Protein AF-A0A970XAP6-F1 (afdb_monomer_lite)

Secondary structure (DSSP, 8-state):
------EE-HHHHHHHTT--HHHHHHHHHTT-STTPEE-SS-EEEETTPPPPPTT-----PPEESSEEEHHHHHHHH---HHHHHHHHHTTS-TT-EEETTEEEEETTPPPPP-TTEETTEE--TT--TTSS-HHHHHHHHHTTEEEHHHHHHHTT--HHHHHHHHHTT--TT-EEETTEEEEETT----HHHHHHHHHHHHHHHHHHTS---------------

Radius of gyration: 28.84 Å; chains: 1; bounding box: 48×70×78 Å

Structure (mmCIF, N/CA/C/O backbone):
data_AF-A0A970XAP6-F1
#
_entry.id   AF-A0A970XAP6-F1
#
loop_
_atom_site.group_PDB
_atom_site.id
_atom_site.type_symbol
_atom_site.label_atom_id
_atom_site.label_alt_id
_atom_site.label_comp_id
_atom_site.label_asym_id
_atom_site.label_entity_id
_atom_site.label_seq_id
_atom_site.pdbx_PDB_ins_code
_atom_site.Cartn_x
_atom_site.Cartn_y
_atom_site.Cartn_z
_atom_site.occupancy
_atom_site.B_iso_or_equiv
_atom_site.auth_seq_id
_atom_site.auth_comp_id
_atom_site.auth_asym_id
_atom_site.auth_atom_id
_atom_site.pdbx_PDB_model_num
ATOM 1 N N . MET A 1 1 ? -8.260 -18.345 -13.895 1.00 40.97 1 MET A N 1
ATOM 2 C CA . MET A 1 1 ? -7.770 -17.222 -13.066 1.00 40.97 1 MET A CA 1
ATOM 3 C C . MET A 1 1 ? -6.890 -16.356 -13.954 1.00 40.97 1 MET A C 1
ATOM 5 O O . MET A 1 1 ? -5.970 -16.894 -14.555 1.00 40.97 1 MET A O 1
ATOM 9 N N . LYS A 1 2 ? -7.216 -15.073 -14.158 1.00 40.16 2 LYS A N 1
ATOM 10 C CA . LYS A 1 2 ? -6.347 -14.179 -14.941 1.00 40.16 2 LYS A CA 1
ATOM 11 C C . LYS A 1 2 ? -5.101 -13.920 -14.096 1.00 40.16 2 LYS A C 1
ATOM 13 O O . LYS A 1 2 ? -5.239 -13.426 -12.985 1.00 40.16 2 LYS A O 1
ATOM 18 N N . SER A 1 3 ? -3.921 -14.291 -14.590 1.00 50.81 3 SER A N 1
ATOM 19 C CA . SER A 1 3 ? -2.658 -13.922 -13.947 1.00 50.81 3 SER A CA 1
ATOM 20 C C . SER A 1 3 ? -2.617 -12.397 -13.863 1.00 50.81 3 SER A C 1
ATOM 22 O O . SER A 1 3 ? -2.556 -11.737 -14.903 1.00 50.81 3 SER A O 1
ATOM 24 N N . GLN A 1 4 ? -2.729 -11.829 -12.659 1.00 63.41 4 GLN A N 1
ATOM 25 C CA . GLN A 1 4 ? -2.495 -10.401 -12.460 1.00 63.41 4 GLN A CA 1
ATOM 26 C C . GLN A 1 4 ? -1.098 -10.099 -13.003 1.00 63.41 4 GLN A C 1
ATOM 28 O O . GLN A 1 4 ? -0.128 -10.780 -12.661 1.00 63.41 4 GLN A O 1
ATOM 33 N N . LYS A 1 5 ? -1.002 -9.133 -13.921 1.00 73.44 5 LYS A N 1
ATOM 34 C CA . LYS A 1 5 ? 0.294 -8.697 -14.437 1.00 73.44 5 LYS A CA 1
ATOM 35 C C . LYS A 1 5 ? 1.060 -8.086 -13.273 1.00 73.44 5 LYS A C 1
ATOM 37 O O . LYS A 1 5 ? 0.657 -7.056 -12.740 1.00 73.44 5 LYS A O 1
ATOM 42 N N . LYS A 1 6 ? 2.135 -8.751 -12.866 1.00 90.00 6 LYS A N 1
ATOM 43 C CA . LYS A 1 6 ? 3.011 -8.272 -11.808 1.00 90.00 6 LYS A CA 1
ATOM 44 C C . LYS A 1 6 ? 3.952 -7.227 -12.397 1.00 90.00 6 LYS A C 1
ATOM 46 O O . LYS A 1 6 ? 4.523 -7.419 -13.471 1.00 90.00 6 LYS A O 1
ATOM 51 N N . PHE A 1 7 ? 4.072 -6.101 -11.709 1.00 95.06 7 PHE A N 1
ATOM 52 C CA . PHE A 1 7 ? 4.988 -5.029 -12.073 1.00 95.06 7 PHE A CA 1
ATOM 53 C C . PHE A 1 7 ? 6.081 -4.934 -11.019 1.00 95.06 7 PHE A C 1
ATOM 55 O O . PHE A 1 7 ? 5.844 -5.178 -9.839 1.00 95.06 7 PHE A O 1
ATOM 62 N N . LEU A 1 8 ? 7.277 -4.571 -11.458 1.00 95.88 8 LEU A N 1
ATOM 63 C CA . LEU A 1 8 ? 8.440 -4.349 -10.621 1.00 95.88 8 LEU A CA 1
ATOM 64 C C . LEU A 1 8 ? 8.842 -2.879 -10.682 1.00 95.88 8 LEU A C 1
ATOM 66 O O . LEU A 1 8 ? 8.704 -2.200 -11.704 1.00 95.88 8 LEU A O 1
ATOM 70 N N . SER A 1 9 ? 9.380 -2.391 -9.573 1.00 95.56 9 SER A N 1
ATOM 71 C CA . SER A 1 9 ? 10.118 -1.137 -9.544 1.00 95.56 9 SER A CA 1
ATOM 72 C C . SER A 1 9 ? 11.462 -1.286 -10.252 1.00 95.56 9 SER A C 1
ATOM 74 O O . SER A 1 9 ? 11.967 -2.386 -10.475 1.00 95.56 9 SER A O 1
ATOM 76 N N . THR A 1 10 ? 12.104 -0.157 -10.550 1.00 94.94 10 THR A N 1
ATOM 77 C CA . THR A 1 10 ? 13.461 -0.144 -11.112 1.00 94.94 10 THR A CA 1
ATOM 78 C C . THR A 1 10 ? 14.461 -0.923 -10.250 1.00 94.94 10 THR A C 1
ATOM 80 O O . THR A 1 10 ? 15.331 -1.591 -10.795 1.00 94.94 10 THR A O 1
ATOM 83 N N . GLY A 1 11 ? 14.353 -0.857 -8.919 1.00 94.62 11 GLY A N 1
ATOM 84 C CA . GLY A 1 11 ? 15.244 -1.597 -8.019 1.00 94.62 11 GLY A CA 1
ATOM 85 C C . GLY A 1 11 ? 15.029 -3.107 -8.114 1.00 94.62 11 GLY A C 1
ATOM 86 O O . GLY A 1 11 ? 15.970 -3.842 -8.394 1.00 94.62 11 GLY A O 1
ATOM 87 N N . GLU A 1 12 ? 13.777 -3.543 -7.974 1.00 96.19 12 GLU A N 1
ATOM 88 C CA . GLU A 1 12 ? 13.400 -4.963 -8.027 1.00 96.19 12 GLU A CA 1
ATOM 89 C C . GLU A 1 12 ? 13.722 -5.591 -9.394 1.00 96.19 12 GLU A C 1
ATOM 91 O O . GLU A 1 12 ? 14.210 -6.716 -9.467 1.00 96.19 12 GLU A O 1
ATOM 96 N N . PHE A 1 13 ? 13.505 -4.858 -10.491 1.00 97.00 13 PHE A N 1
ATOM 97 C CA . PHE A 1 13 ? 13.843 -5.335 -11.833 1.00 97.00 13 PHE A CA 1
ATOM 98 C C . PHE A 1 13 ? 15.362 -5.451 -12.038 1.00 97.00 13 PHE A C 1
ATOM 100 O O . PHE A 1 13 ? 15.836 -6.421 -12.629 1.00 97.00 13 PHE A O 1
ATOM 107 N N . ALA A 1 14 ? 16.143 -4.487 -11.532 1.00 96.38 14 ALA A N 1
ATOM 108 C CA . ALA A 1 14 ? 17.603 -4.542 -11.605 1.00 96.38 14 ALA A CA 1
ATOM 109 C C . ALA A 1 14 ? 18.161 -5.766 -10.868 1.00 96.38 14 ALA A C 1
ATOM 111 O O . ALA A 1 14 ? 19.018 -6.470 -11.399 1.00 96.38 14 ALA A O 1
ATOM 112 N N . GLU A 1 15 ? 17.636 -6.026 -9.672 1.00 96.12 15 GLU A N 1
ATOM 113 C CA . GLU A 1 15 ? 18.002 -7.171 -8.844 1.00 96.12 15 GLU A CA 1
ATOM 114 C C . GLU A 1 15 ? 17.639 -8.497 -9.522 1.00 96.12 15 GLU A C 1
ATOM 116 O O . GLU A 1 15 ? 18.507 -9.354 -9.692 1.00 96.12 15 GLU A O 1
ATOM 121 N N . LYS A 1 16 ? 16.397 -8.631 -10.014 1.00 95.62 16 LYS A N 1
ATOM 122 C CA . LYS A 1 16 ? 15.918 -9.835 -10.713 1.00 95.62 16 LYS A CA 1
ATOM 123 C C . LYS A 1 16 ? 16.809 -10.221 -11.895 1.00 95.62 16 LYS A C 1
ATOM 125 O O . LYS A 1 16 ? 17.078 -11.401 -12.107 1.00 95.62 16 LYS A O 1
ATOM 130 N N . HIS A 1 17 ? 17.261 -9.235 -12.666 1.00 95.12 17 HIS A N 1
ATOM 131 C CA . HIS A 1 17 ? 18.083 -9.462 -13.853 1.00 95.12 17 HIS A CA 1
ATOM 132 C C . HIS A 1 17 ? 19.594 -9.344 -13.601 1.00 95.12 17 HIS A C 1
ATOM 134 O O . HIS A 1 17 ? 20.366 -9.407 -14.555 1.00 95.12 17 HIS A O 1
ATOM 140 N N . GLN A 1 18 ? 20.023 -9.176 -12.344 1.00 95.94 18 GLN A N 1
ATOM 141 C CA . GLN A 1 18 ? 21.431 -9.034 -11.948 1.00 95.94 18 GLN A CA 1
ATOM 142 C C . GLN A 1 18 ? 22.178 -7.933 -12.723 1.00 95.94 18 GLN A C 1
ATOM 144 O O . GLN A 1 18 ? 23.357 -8.054 -13.054 1.00 95.94 18 GLN A O 1
ATOM 149 N N . ILE A 1 19 ? 21.488 -6.829 -13.018 1.00 95.94 19 ILE A N 1
ATOM 150 C CA . ILE A 1 19 ? 22.063 -5.672 -13.707 1.00 95.94 19 ILE A CA 1
ATOM 151 C C . ILE A 1 19 ? 22.275 -4.521 -12.733 1.00 95.94 19 ILE A C 1
ATOM 153 O O . ILE A 1 19 ? 21.464 -4.254 -11.850 1.00 95.94 19 ILE A O 1
ATOM 157 N N . HIS A 1 20 ? 23.358 -3.770 -12.924 1.00 96.56 20 HIS A N 1
ATOM 158 C CA . HIS A 1 20 ? 23.617 -2.607 -12.085 1.00 96.56 20 HIS A CA 1
ATOM 159 C C . HIS A 1 20 ? 22.504 -1.544 -12.261 1.00 96.56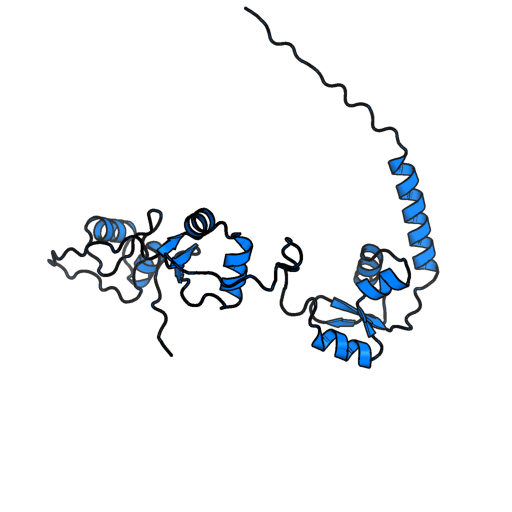 20 HIS A C 1
ATOM 161 O O . HIS A 1 20 ? 22.195 -1.183 -13.406 1.00 96.56 20 HIS A O 1
ATOM 167 N N . PRO A 1 21 ? 21.949 -0.949 -11.183 1.00 95.00 21 PRO A N 1
ATOM 168 C CA . PRO A 1 21 ? 20.834 0.005 -11.277 1.00 95.00 21 PRO A CA 1
ATOM 169 C C . PRO A 1 21 ? 21.104 1.230 -12.161 1.00 95.00 21 PRO A C 1
ATOM 171 O O . PRO A 1 21 ? 20.181 1.834 -12.706 1.00 95.00 21 PRO A O 1
ATOM 174 N N . ALA A 1 22 ? 22.368 1.637 -12.306 1.00 95.56 22 ALA A N 1
ATOM 175 C CA . ALA A 1 22 ? 22.748 2.720 -13.219 1.00 95.56 22 ALA A CA 1
ATOM 176 C C . ALA A 1 22 ? 22.583 2.328 -14.699 1.00 95.56 22 ALA A C 1
ATOM 178 O O . ALA A 1 22 ? 22.145 3.149 -15.500 1.00 95.56 22 ALA A O 1
ATOM 179 N N . ASN A 1 23 ? 22.884 1.075 -15.056 1.00 95.62 23 ASN A N 1
ATOM 180 C CA . ASN A 1 23 ? 22.731 0.579 -16.423 1.00 95.62 23 ASN A CA 1
ATOM 181 C C . ASN A 1 23 ? 21.253 0.417 -16.770 1.00 95.62 23 ASN A C 1
ATOM 183 O O . ASN A 1 23 ? 20.833 0.862 -17.833 1.00 95.62 23 ASN A O 1
ATOM 187 N N . LEU A 1 24 ? 20.447 -0.112 -15.844 1.00 96.44 24 LEU A N 1
ATOM 188 C CA . LEU A 1 24 ? 18.997 -0.164 -16.027 1.00 96.44 24 LEU A CA 1
ATOM 189 C C . LEU A 1 24 ? 18.402 1.234 -16.235 1.00 96.44 24 LEU A C 1
ATOM 191 O O . LEU A 1 24 ? 17.592 1.430 -17.133 1.00 96.44 24 LEU A O 1
ATOM 195 N N . ARG A 1 25 ? 18.831 2.229 -15.447 1.00 95.50 25 ARG A N 1
ATOM 196 C CA . ARG A 1 25 ? 18.386 3.618 -15.631 1.00 95.50 25 ARG A CA 1
ATOM 197 C C . ARG A 1 25 ? 18.705 4.154 -17.026 1.00 95.50 25 ARG A C 1
ATOM 199 O O . ARG A 1 25 ? 17.839 4.797 -17.605 1.00 95.50 25 ARG A O 1
ATOM 206 N N . LYS A 1 26 ? 19.886 3.855 -17.580 1.00 95.62 26 LYS A N 1
ATOM 207 C CA . LYS A 1 26 ? 20.217 4.201 -18.975 1.00 95.62 26 LYS A CA 1
ATOM 208 C C . LYS A 1 26 ? 19.258 3.527 -19.957 1.00 95.62 26 LYS A C 1
ATOM 210 O O . LYS A 1 26 ? 18.653 4.216 -20.761 1.00 95.62 26 LYS A O 1
ATOM 215 N N . LEU A 1 27 ? 19.031 2.217 -19.816 1.00 95.69 27 LEU A N 1
ATOM 216 C CA . LEU A 1 27 ? 18.096 1.474 -20.674 1.00 95.69 27 LEU A CA 1
ATOM 217 C C . LEU A 1 27 ? 16.669 2.033 -20.627 1.00 95.69 27 LEU A C 1
ATOM 219 O O . LEU A 1 27 ? 15.989 2.070 -21.648 1.00 95.69 27 LEU A O 1
ATOM 223 N N . LEU A 1 28 ? 16.216 2.468 -19.452 1.00 95.94 28 LEU A N 1
ATOM 224 C CA . LEU A 1 28 ? 14.917 3.109 -19.274 1.00 95.94 28 LEU A CA 1
ATOM 225 C C . LEU A 1 28 ? 14.891 4.492 -19.945 1.00 95.94 28 LEU A C 1
ATOM 227 O O . LEU A 1 28 ? 13.996 4.768 -20.735 1.00 95.94 28 LEU A O 1
ATOM 231 N N . VAL A 1 29 ? 15.886 5.351 -19.714 1.00 95.38 29 VAL A N 1
ATOM 232 C CA . VAL A 1 29 ? 15.976 6.659 -20.397 1.00 95.38 29 VAL A CA 1
ATOM 233 C C . VAL A 1 29 ? 15.972 6.495 -21.921 1.00 95.38 29 VAL A C 1
ATOM 235 O O . VAL A 1 29 ? 15.234 7.194 -22.611 1.00 95.38 29 VAL A O 1
ATOM 238 N N . ASP A 1 30 ? 16.703 5.500 -22.421 1.00 95.44 30 ASP A N 1
ATOM 239 C CA . ASP A 1 30 ? 16.780 5.146 -23.840 1.00 95.44 30 ASP A CA 1
ATOM 240 C C . ASP A 1 30 ? 15.534 4.388 -24.344 1.00 95.44 30 ASP A C 1
ATOM 242 O O . ASP A 1 3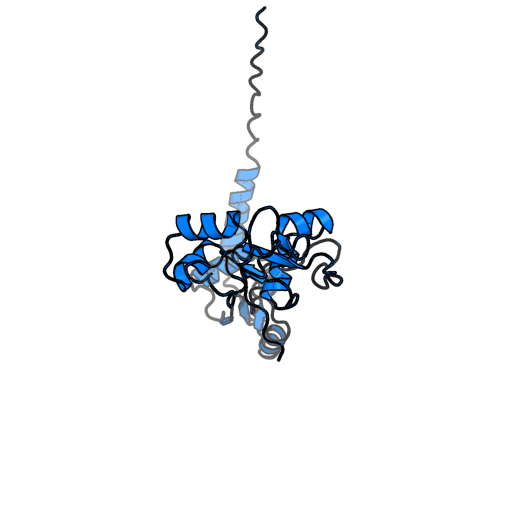0 ? 15.477 3.983 -25.507 1.00 95.44 30 ASP A O 1
ATOM 246 N N . LYS A 1 31 ? 14.528 4.175 -23.483 1.00 96.31 31 LYS A N 1
ATOM 247 C CA . LYS A 1 31 ? 13.255 3.509 -23.795 1.00 96.31 31 LYS A CA 1
ATOM 248 C C . LYS A 1 31 ? 13.437 2.110 -24.394 1.00 96.31 31 LYS A C 1
ATOM 250 O O . LYS A 1 31 ? 12.740 1.712 -25.318 1.00 96.31 31 LYS A O 1
ATOM 255 N N . ARG A 1 32 ? 14.396 1.340 -23.884 1.00 95.44 32 ARG A N 1
ATOM 256 C CA . ARG A 1 32 ? 14.808 0.037 -24.442 1.00 95.44 32 ARG A CA 1
ATOM 257 C C . ARG A 1 32 ? 14.084 -1.165 -23.847 1.00 95.44 32 ARG A C 1
ATOM 259 O O . ARG A 1 32 ? 14.336 -2.287 -24.274 1.00 95.44 32 ARG A O 1
ATOM 266 N N . ILE A 1 33 ? 13.213 -0.941 -22.866 1.00 96.06 33 ILE A N 1
ATOM 267 C CA . ILE A 1 33 ? 12.450 -1.989 -22.184 1.00 96.06 33 ILE A CA 1
ATOM 268 C C . ILE A 1 33 ? 10.976 -1.845 -22.583 1.00 96.06 33 ILE A C 1
ATOM 270 O O . ILE A 1 33 ? 10.414 -0.760 -22.409 1.00 96.06 33 ILE A O 1
ATOM 274 N N . PRO A 1 34 ? 10.346 -2.894 -23.137 1.00 95.56 34 PRO A N 1
ATOM 275 C CA . PRO A 1 34 ? 8.969 -2.819 -23.603 1.00 95.56 34 PRO A CA 1
ATOM 276 C C . PRO A 1 34 ? 7.965 -2.808 -22.446 1.00 95.56 34 PRO A C 1
ATOM 278 O O . PRO A 1 34 ? 8.212 -3.350 -21.371 1.00 95.56 34 PRO A O 1
ATOM 281 N N . GLY A 1 35 ? 6.797 -2.210 -22.694 1.00 94.06 35 GLY A N 1
ATOM 282 C CA . GLY A 1 35 ? 5.650 -2.265 -21.781 1.00 94.06 35 GLY A CA 1
ATOM 283 C C . GLY A 1 35 ? 5.804 -1.471 -20.482 1.00 94.06 35 GLY A C 1
ATOM 284 O O . GLY A 1 35 ? 4.973 -1.616 -19.588 1.00 94.06 35 GLY A O 1
ATOM 285 N N . VAL A 1 36 ? 6.841 -0.638 -20.363 1.00 96.19 36 VAL A N 1
ATOM 286 C CA . VAL A 1 36 ? 7.049 0.220 -19.192 1.00 96.19 36 VAL A CA 1
ATOM 287 C C . VAL A 1 36 ? 5.938 1.262 -19.107 1.00 96.19 36 VAL A C 1
ATOM 289 O O . VAL A 1 36 ? 5.655 1.972 -20.076 1.00 96.19 36 VAL A O 1
ATOM 292 N N . ILE A 1 37 ? 5.337 1.372 -17.924 1.00 95.56 37 ILE A N 1
ATOM 293 C CA . ILE A 1 37 ? 4.304 2.362 -17.627 1.00 95.56 37 ILE A CA 1
ATOM 294 C C . ILE A 1 37 ? 4.928 3.495 -16.814 1.00 95.56 37 ILE A C 1
ATOM 296 O O . ILE A 1 37 ? 5.534 3.259 -15.766 1.00 95.56 37 ILE A O 1
ATOM 300 N N . SER A 1 38 ? 4.763 4.730 -17.280 1.00 94.00 38 SER A N 1
ATOM 301 C CA . SER A 1 38 ? 5.178 5.927 -16.555 1.00 94.00 38 SER A CA 1
ATOM 302 C C . SER A 1 38 ? 4.022 6.464 -15.724 1.00 94.00 38 SER A C 1
ATOM 304 O O . SER A 1 38 ? 2.971 6.811 -16.254 1.00 94.00 38 SER A O 1
ATOM 306 N N . THR A 1 39 ? 4.226 6.575 -14.412 1.00 89.06 39 THR A N 1
ATOM 307 C CA . THR A 1 39 ? 3.245 7.164 -13.485 1.00 89.06 39 THR A CA 1
ATOM 308 C C . THR A 1 39 ? 3.680 8.564 -13.023 1.00 89.06 39 THR A C 1
ATOM 310 O O . THR A 1 39 ? 3.333 9.000 -11.919 1.00 89.06 39 THR A O 1
ATOM 313 N N . GLY A 1 40 ? 4.567 9.220 -13.783 1.00 83.19 40 GLY A N 1
ATOM 314 C CA . GLY A 1 40 ? 5.196 10.516 -13.485 1.00 83.19 40 GLY A CA 1
ATOM 315 C C . GLY A 1 40 ? 6.258 10.485 -12.375 1.00 83.19 40 GLY A C 1
ATOM 316 O O . GLY A 1 40 ? 7.334 11.053 -12.520 1.00 83.19 40 GLY A O 1
ATOM 317 N N . ARG A 1 41 ? 5.983 9.800 -11.257 1.00 83.44 41 ARG A N 1
ATOM 318 C CA . ARG A 1 41 ? 6.904 9.661 -10.105 1.00 83.44 41 ARG A CA 1
ATOM 319 C C . ARG A 1 41 ? 7.687 8.351 -10.073 1.00 83.44 41 ARG A C 1
ATOM 321 O O . ARG A 1 41 ? 8.633 8.229 -9.297 1.00 83.44 41 ARG A O 1
ATOM 328 N N . ALA A 1 42 ? 7.244 7.357 -10.831 1.00 90.38 42 ALA A N 1
ATOM 329 C CA . ALA A 1 42 ? 7.832 6.030 -10.872 1.00 90.38 42 ALA A CA 1
ATOM 330 C C . ALA A 1 42 ? 7.610 5.406 -12.252 1.00 90.38 42 ALA A C 1
ATOM 332 O O . ALA A 1 42 ? 6.750 5.848 -13.017 1.00 90.38 42 ALA A O 1
ATOM 333 N N . LEU A 1 43 ? 8.405 4.379 -12.539 1.00 94.62 43 LEU A N 1
ATOM 334 C CA . LEU A 1 43 ? 8.255 3.521 -13.703 1.00 94.62 43 LEU A CA 1
ATOM 335 C C . LEU A 1 43 ? 7.839 2.138 -13.207 1.00 94.62 43 LEU A C 1
ATOM 337 O O . LEU A 1 43 ? 8.504 1.578 -12.333 1.00 94.62 43 LEU A O 1
ATOM 341 N N . LEU A 1 44 ? 6.745 1.618 -13.753 1.00 95.75 44 LEU A N 1
ATOM 342 C CA . LEU A 1 44 ? 6.291 0.253 -13.524 1.00 95.75 44 LEU A CA 1
ATOM 343 C C . LEU A 1 44 ? 6.783 -0.599 -14.685 1.00 95.75 44 LEU A C 1
ATOM 345 O O . LEU A 1 44 ? 6.404 -0.369 -15.835 1.00 95.75 44 LEU A O 1
ATOM 349 N N . ILE A 1 45 ? 7.654 -1.554 -14.385 1.00 96.56 45 ILE A N 1
ATOM 350 C CA . ILE A 1 45 ? 8.270 -2.424 -15.383 1.00 96.56 45 ILE A CA 1
ATOM 351 C C . ILE A 1 45 ? 7.566 -3.782 -15.304 1.00 96.56 45 ILE A C 1
ATOM 353 O O . ILE A 1 45 ? 7.531 -4.354 -14.214 1.00 96.56 45 ILE A O 1
ATOM 357 N N . PRO A 1 46 ? 6.981 -4.306 -16.395 1.00 95.69 46 PRO A N 1
ATOM 358 C CA . PRO A 1 46 ? 6.404 -5.647 -16.384 1.00 95.69 46 PRO A CA 1
ATOM 359 C C . PRO A 1 46 ? 7.441 -6.682 -15.940 1.00 95.69 46 PRO A C 1
ATOM 361 O O . PRO A 1 46 ? 8.598 -6.627 -16.355 1.00 95.69 46 PRO A O 1
ATOM 364 N N . GLU A 1 47 ? 7.043 -7.621 -15.084 1.00 95.31 47 GLU A N 1
ATOM 365 C CA . GLU A 1 47 ? 7.962 -8.618 -14.522 1.00 95.31 47 GLU A CA 1
ATOM 366 C C . GLU A 1 47 ? 8.618 -9.516 -15.585 1.00 95.31 47 GLU A C 1
ATOM 368 O O . GLU A 1 47 ? 9.694 -10.075 -15.364 1.00 95.31 47 GLU A O 1
ATOM 373 N N . ASP A 1 48 ? 7.934 -9.680 -16.712 1.00 94.25 48 ASP A N 1
ATOM 374 C CA . ASP A 1 48 ? 8.281 -10.489 -17.874 1.00 94.25 48 ASP A CA 1
ATOM 375 C C . ASP A 1 48 ? 8.932 -9.674 -19.004 1.00 94.25 48 ASP A C 1
ATOM 377 O O . ASP A 1 48 ? 9.213 -10.220 -20.073 1.00 94.25 48 ASP A O 1
ATOM 381 N N . ALA A 1 49 ? 9.198 -8.380 -18.790 1.00 94.81 49 ALA A N 1
ATOM 382 C CA . ALA A 1 49 ? 9.806 -7.536 -19.809 1.00 94.81 49 ALA A CA 1
ATOM 383 C C . ALA A 1 49 ? 11.222 -8.039 -20.169 1.00 94.81 49 ALA A C 1
ATOM 385 O O . ALA A 1 49 ? 12.083 -8.148 -19.290 1.00 94.81 49 ALA A O 1
ATOM 386 N N . PRO A 1 50 ? 11.509 -8.333 -21.451 1.00 94.00 50 PRO A N 1
ATOM 387 C CA . PRO A 1 50 ? 12.832 -8.776 -21.862 1.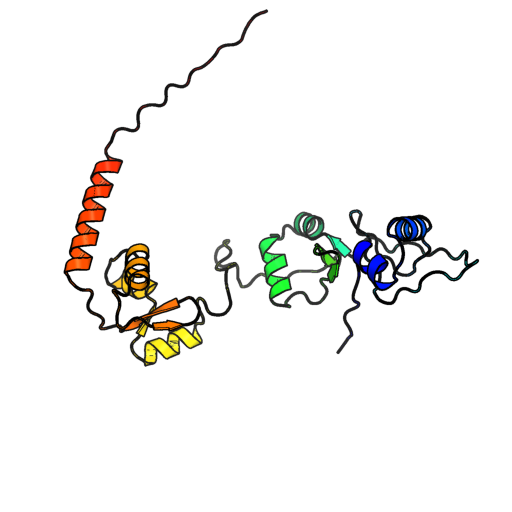00 94.00 50 PRO A CA 1
ATOM 388 C C . PRO A 1 50 ? 13.854 -7.639 -21.777 1.00 94.00 50 PRO A C 1
ATOM 390 O O . PRO A 1 50 ? 13.562 -6.482 -22.088 1.00 94.00 50 PRO A O 1
ATOM 393 N N . LEU A 1 51 ? 15.093 -7.993 -21.429 1.00 94.19 51 LEU A N 1
ATOM 394 C CA . LEU A 1 51 ? 16.231 -7.099 -21.612 1.00 94.19 51 LEU A CA 1
ATOM 395 C C . LEU A 1 51 ? 16.632 -7.023 -23.095 1.00 94.19 51 LEU A C 1
ATOM 397 O O . LEU A 1 51 ? 16.560 -8.032 -23.805 1.00 94.19 51 LEU A O 1
ATOM 401 N N . PRO A 1 52 ? 17.097 -5.854 -23.570 1.00 93.75 52 PRO A N 1
ATOM 402 C CA . PRO A 1 52 ? 17.567 -5.706 -24.940 1.00 93.75 52 PRO A CA 1
ATOM 403 C C . PRO A 1 52 ? 18.804 -6.576 -25.187 1.00 93.75 52 PRO A C 1
ATOM 405 O O . PRO A 1 52 ? 19.719 -6.640 -24.362 1.00 93.75 52 PRO A O 1
ATOM 408 N N . LYS A 1 53 ? 18.849 -7.229 -26.352 1.00 92.00 53 LYS A N 1
ATOM 409 C CA . LYS A 1 53 ? 20.025 -7.999 -26.784 1.00 92.00 53 LYS A CA 1
ATOM 410 C C . LYS A 1 53 ? 21.171 -7.058 -27.169 1.00 92.00 53 LYS A C 1
ATOM 412 O O . LYS A 1 53 ? 20.954 -5.896 -27.514 1.00 92.00 53 LYS A O 1
ATOM 417 N N . HIS A 1 54 ? 22.404 -7.562 -27.138 1.00 88.00 54 HIS A N 1
ATOM 418 C CA . HIS A 1 54 ? 23.561 -6.793 -27.594 1.00 88.00 54 HIS A CA 1
ATOM 419 C C . HIS A 1 54 ? 23.365 -6.338 -29.053 1.00 88.00 54 HIS A C 1
ATOM 421 O O . HIS A 1 54 ? 22.960 -7.135 -29.895 1.00 88.00 54 HIS A O 1
ATOM 427 N N . GLY A 1 55 ? 23.605 -5.057 -29.341 1.00 89.12 55 GLY A N 1
ATOM 428 C CA . GLY A 1 55 ? 23.377 -4.475 -30.672 1.00 89.12 55 GLY A CA 1
ATOM 429 C C . GLY A 1 55 ? 21.917 -4.168 -31.029 1.00 89.12 55 GLY A C 1
ATOM 430 O O . GLY A 1 55 ? 21.689 -3.528 -32.055 1.00 89.12 55 GLY A O 1
ATOM 431 N N . ASP A 1 56 ? 20.938 -4.546 -30.199 1.00 90.62 56 ASP A N 1
ATOM 432 C CA . ASP A 1 56 ? 19.555 -4.103 -30.385 1.00 90.62 56 ASP A CA 1
ATOM 433 C C . ASP A 1 56 ? 19.521 -2.566 -30.324 1.00 90.62 56 ASP A C 1
ATOM 435 O O . ASP A 1 56 ? 20.295 -1.937 -29.587 1.00 90.62 56 ASP A O 1
ATOM 439 N N . LYS A 1 57 ? 18.633 -1.944 -31.095 1.00 92.56 57 LYS A N 1
ATOM 440 C CA . LYS A 1 57 ? 18.404 -0.492 -31.140 1.00 92.56 57 LYS A CA 1
ATOM 441 C C . LYS A 1 57 ? 16.926 -0.125 -31.010 1.00 92.56 57 LYS A C 1
ATOM 443 O O . LYS A 1 57 ? 16.579 1.046 -31.110 1.00 92.56 57 LYS A O 1
ATOM 448 N N . THR A 1 58 ? 16.073 -1.111 -30.744 1.00 94.38 58 THR A N 1
ATOM 449 C CA . THR A 1 58 ? 14.624 -0.935 -30.680 1.00 94.38 58 THR A CA 1
ATOM 450 C C . THR A 1 58 ? 14.224 -0.080 -29.482 1.00 94.38 58 THR A C 1
ATOM 452 O O . THR A 1 58 ? 14.655 -0.337 -28.356 1.00 94.38 58 THR A O 1
ATOM 455 N N . MET A 1 59 ? 13.385 0.924 -29.735 1.00 95.56 59 MET A N 1
ATOM 456 C CA . MET A 1 59 ? 12.822 1.814 -28.723 1.00 95.56 59 MET A CA 1
ATOM 457 C C . MET A 1 59 ? 11.328 1.536 -28.554 1.00 95.56 59 MET A C 1
ATOM 459 O O . MET A 1 59 ? 10.610 1.349 -29.534 1.00 95.56 59 MET A O 1
ATOM 463 N N . TYR A 1 60 ? 10.859 1.567 -27.313 1.00 95.06 60 TYR A N 1
ATOM 464 C CA . TYR A 1 60 ? 9.481 1.315 -26.921 1.00 95.06 60 TYR A CA 1
ATOM 465 C C . TYR A 1 60 ? 8.940 2.537 -26.176 1.00 95.06 60 TYR A C 1
ATOM 467 O O . TYR A 1 60 ? 9.443 2.865 -25.099 1.00 95.06 60 TYR A O 1
ATOM 475 N N . PRO A 1 61 ? 7.936 3.249 -26.715 1.00 93.94 61 PRO A N 1
ATOM 476 C CA . PRO A 1 61 ? 7.348 4.370 -26.001 1.00 93.94 61 PRO A CA 1
ATOM 477 C C . PRO A 1 61 ? 6.771 3.899 -24.664 1.00 93.94 61 PRO A C 1
ATOM 479 O O . PRO A 1 61 ? 6.249 2.789 -24.546 1.00 93.94 61 PRO A O 1
ATOM 482 N N . TYR A 1 62 ? 6.876 4.759 -23.656 1.00 95.25 62 TYR A N 1
ATOM 483 C CA . TYR A 1 62 ? 6.232 4.509 -22.379 1.00 95.25 62 TYR A CA 1
ATOM 484 C C . TYR A 1 62 ? 4.732 4.641 -22.515 1.00 95.25 62 TYR A C 1
ATOM 486 O O . TYR A 1 62 ? 4.230 5.494 -23.244 1.00 95.25 62 TYR A O 1
ATOM 494 N N . ILE A 1 63 ? 4.038 3.789 -21.778 1.00 93.56 63 ILE A N 1
ATOM 495 C CA . ILE A 1 63 ? 2.600 3.881 -21.642 1.00 93.56 63 ILE A CA 1
ATOM 496 C C . ILE A 1 63 ? 2.332 4.864 -20.502 1.00 93.56 63 ILE A C 1
ATOM 498 O O . ILE A 1 63 ? 2.826 4.685 -19.389 1.00 93.56 63 ILE A O 1
ATOM 502 N N . GLU A 1 64 ? 1.594 5.925 -20.787 1.00 92.06 64 GLU A N 1
ATOM 503 C CA . GLU A 1 64 ? 1.267 6.977 -19.822 1.00 92.06 64 GLU A CA 1
ATOM 504 C C . GLU A 1 64 ? -0.189 6.841 -19.366 1.00 92.06 64 GLU A C 1
ATOM 506 O O . GLU A 1 64 ? -0.982 6.137 -19.990 1.00 92.06 64 GLU A O 1
ATOM 511 N N . ASP A 1 65 ? -0.525 7.467 -18.238 1.00 85.94 65 ASP A N 1
ATOM 512 C CA . ASP A 1 65 ? -1.895 7.603 -17.724 1.00 85.94 65 ASP A CA 1
ATOM 513 C C . ASP A 1 65 ? -2.689 6.305 -17.496 1.00 85.94 65 ASP A C 1
ATOM 515 O O . ASP A 1 65 ? -3.903 6.354 -17.308 1.00 85.94 65 ASP A O 1
ATOM 519 N N . VAL A 1 66 ? -2.033 5.142 -17.441 1.00 92.62 66 VAL A N 1
ATOM 520 C CA . VAL A 1 66 ? -2.697 3.865 -17.107 1.00 92.62 66 VAL A CA 1
ATOM 521 C C . VAL A 1 66 ? -2.816 3.672 -15.604 1.00 92.62 66 VAL A C 1
ATOM 523 O O . VAL A 1 66 ? -3.841 3.200 -15.123 1.00 92.62 66 VAL A O 1
ATOM 526 N N . TYR A 1 67 ? -1.783 4.054 -14.854 1.00 94.69 67 TYR A N 1
ATOM 527 C CA . TYR A 1 67 ? -1.741 3.925 -13.403 1.00 94.69 67 TYR A CA 1
ATOM 528 C C . TYR A 1 67 ? -1.400 5.258 -12.744 1.00 94.69 67 TYR A C 1
ATOM 530 O O . TYR A 1 67 ? -0.521 5.999 -13.182 1.00 94.69 67 TYR A O 1
ATOM 538 N N . LEU A 1 68 ? -2.057 5.521 -11.623 1.00 94.06 68 LEU A N 1
ATOM 539 C CA . LEU A 1 68 ? -1.836 6.668 -10.762 1.00 94.06 68 LEU A CA 1
ATOM 540 C C . LEU A 1 68 ? -1.203 6.204 -9.456 1.00 94.06 68 LEU A C 1
ATOM 542 O O . LEU A 1 68 ? -1.598 5.193 -8.878 1.00 94.06 68 LEU A O 1
ATOM 546 N N . SER A 1 69 ? -0.249 6.976 -8.937 1.00 94.31 69 SER A N 1
ATOM 547 C CA . SER A 1 69 ? 0.180 6.790 -7.544 1.00 94.31 69 SER A CA 1
ATOM 548 C C . SER A 1 69 ? -1.009 6.975 -6.594 1.00 94.31 69 SER A C 1
ATOM 550 O O . SER A 1 69 ? -1.871 7.812 -6.874 1.00 94.31 69 SER A O 1
ATOM 552 N N . LEU A 1 70 ? -1.020 6.280 -5.450 1.00 94.19 70 LEU A N 1
ATOM 553 C CA . LEU A 1 70 ? -2.051 6.450 -4.412 1.00 94.19 70 LEU A CA 1
ATOM 554 C C . LEU A 1 70 ? -2.363 7.929 -4.118 1.00 94.19 70 LEU A C 1
ATOM 556 O O . LEU A 1 70 ? -3.521 8.333 -4.062 1.00 94.19 70 LEU A O 1
ATOM 560 N N . ASP A 1 71 ? -1.328 8.758 -3.979 1.00 93.69 71 ASP A N 1
ATOM 561 C CA . ASP A 1 71 ? -1.482 10.190 -3.718 1.00 93.69 71 ASP A CA 1
ATOM 562 C C . ASP A 1 71 ? -2.212 10.931 -4.840 1.00 93.69 71 ASP A C 1
ATOM 564 O O . ASP A 1 71 ? -3.060 11.779 -4.563 1.00 93.69 71 ASP A O 1
ATOM 568 N N . ALA A 1 72 ? -1.865 10.641 -6.095 1.00 93.88 72 ALA A N 1
ATOM 569 C CA . ALA A 1 72 ? -2.494 11.261 -7.257 1.00 93.88 72 ALA A CA 1
ATOM 570 C C . ALA A 1 72 ? -3.954 10.810 -7.388 1.00 93.88 72 ALA A C 1
ATOM 572 O O . ALA A 1 72 ? -4.842 11.648 -7.529 1.00 93.88 72 ALA A O 1
ATOM 573 N N . TYR A 1 73 ? -4.202 9.509 -7.229 1.00 94.81 73 TYR A N 1
ATOM 574 C CA . TYR A 1 73 ? -5.538 8.929 -7.272 1.00 94.81 73 TYR A CA 1
ATOM 575 C C . TYR A 1 73 ? -6.468 9.535 -6.208 1.00 94.81 73 TYR A C 1
ATOM 577 O O . TYR A 1 73 ? -7.572 9.982 -6.521 1.00 94.81 73 TYR A O 1
ATOM 585 N N . CYS A 1 74 ? -6.015 9.621 -4.952 1.00 93.12 74 CYS A N 1
ATOM 586 C CA . CYS A 1 74 ? -6.802 10.208 -3.864 1.00 93.12 74 CYS A CA 1
ATOM 587 C C . CYS A 1 74 ? -7.080 11.701 -4.077 1.00 93.12 74 CYS A C 1
ATOM 589 O O . CYS A 1 74 ? -8.168 12.172 -3.758 1.00 93.12 74 CYS A O 1
ATOM 591 N N . LYS A 1 75 ? -6.124 12.454 -4.638 1.00 93.31 75 LYS A N 1
ATOM 592 C CA . LYS A 1 75 ? -6.346 13.865 -4.993 1.00 93.31 75 LYS A CA 1
ATOM 593 C C . LYS A 1 75 ? -7.389 14.024 -6.096 1.00 93.31 75 LYS A C 1
ATOM 595 O O . LYS A 1 75 ? -8.205 14.932 -6.012 1.00 93.31 75 LYS A O 1
ATOM 600 N N . GLN A 1 76 ? -7.361 13.154 -7.102 1.00 92.94 76 GLN A N 1
ATOM 601 C CA . GLN A 1 76 ? -8.280 13.209 -8.238 1.00 92.94 76 GLN A CA 1
ATOM 602 C C . GLN A 1 76 ? -9.708 12.805 -7.857 1.00 92.94 76 GLN A C 1
ATOM 604 O O . GLN A 1 76 ? -10.665 13.419 -8.314 1.00 92.94 76 GLN A O 1
ATOM 609 N N . THR A 1 77 ? -9.860 11.776 -7.024 1.00 91.88 77 THR A N 1
ATOM 610 C CA . THR A 1 77 ? -11.173 11.210 -6.667 1.00 91.88 77 THR A CA 1
ATOM 611 C C . THR A 1 77 ? -11.760 11.777 -5.375 1.00 91.88 77 THR A C 1
ATOM 613 O O . THR A 1 77 ? -12.931 11.551 -5.082 1.00 91.88 77 THR A O 1
ATOM 616 N N . GLY A 1 78 ? -10.953 12.466 -4.562 1.00 88.12 78 GLY A N 1
ATOM 617 C CA . GLY A 1 78 ? -11.321 12.870 -3.203 1.00 88.12 78 GLY A CA 1
ATOM 618 C C . GLY A 1 78 ? -11.378 11.705 -2.205 1.00 88.12 78 GLY A C 1
ATOM 619 O O . GLY A 1 78 ? -11.781 11.899 -1.057 1.00 88.12 78 GLY A O 1
ATOM 620 N N . ALA A 1 79 ? -10.986 10.491 -2.609 1.00 89.19 79 ALA A N 1
ATOM 621 C CA . ALA A 1 79 ? -10.950 9.339 -1.719 1.00 89.19 79 ALA A CA 1
ATOM 622 C C . ALA A 1 79 ? -9.895 9.517 -0.614 1.00 89.19 79 ALA A C 1
ATOM 624 O O . ALA A 1 79 ? -8.820 10.085 -0.816 1.00 89.19 79 ALA A O 1
ATOM 625 N N . SER A 1 80 ? -10.182 8.990 0.579 1.00 89.56 80 SER A N 1
ATOM 626 C CA . SER A 1 80 ? -9.202 8.986 1.666 1.00 89.56 80 SER A CA 1
ATOM 627 C C . SER A 1 80 ? -8.128 7.923 1.407 1.00 89.56 80 SER A C 1
ATOM 629 O O . SER A 1 80 ? -8.450 6.797 1.034 1.00 89.56 80 SER A O 1
ATOM 631 N N . LYS A 1 81 ? -6.847 8.234 1.656 1.00 91.00 81 LYS A N 1
ATOM 632 C CA . LYS A 1 81 ? -5.759 7.242 1.504 1.00 91.00 81 LYS A CA 1
ATOM 633 C C . LYS A 1 81 ? -5.998 5.988 2.348 1.00 91.00 81 LYS A C 1
ATOM 635 O O . LYS A 1 81 ? -5.759 4.886 1.875 1.00 91.00 81 LYS A O 1
ATOM 640 N N . ALA A 1 82 ? -6.499 6.168 3.572 1.00 86.69 82 ALA A N 1
ATOM 641 C CA . ALA A 1 82 ? -6.783 5.073 4.496 1.00 86.69 82 ALA A CA 1
ATOM 642 C C . ALA A 1 82 ? -7.824 4.092 3.934 1.00 86.69 82 ALA A C 1
ATOM 644 O O . ALA A 1 82 ? -7.644 2.886 4.060 1.00 86.69 82 ALA A O 1
ATOM 645 N N . ARG A 1 83 ? -8.868 4.594 3.261 1.00 86.94 83 ARG A N 1
ATOM 646 C CA . ARG A 1 83 ? -9.855 3.744 2.579 1.00 86.94 83 ARG A CA 1
ATOM 647 C C . ARG A 1 83 ? -9.232 2.918 1.486 1.00 86.94 83 ARG A C 1
ATOM 649 O O . ARG A 1 83 ? -9.455 1.722 1.446 1.00 86.94 83 ARG A O 1
ATOM 656 N N . VAL A 1 84 ? -8.478 3.564 0.603 1.00 90.88 84 VAL A N 1
ATOM 657 C CA . VAL A 1 84 ? -7.894 2.880 -0.550 1.00 90.88 84 VAL A CA 1
ATOM 658 C C . VAL A 1 84 ? -6.935 1.783 -0.089 1.00 90.88 84 VAL A C 1
ATOM 660 O O . VAL A 1 84 ? -6.989 0.677 -0.608 1.00 90.88 84 VAL A O 1
ATOM 663 N N . ILE A 1 85 ? -6.117 2.064 0.930 1.00 90.50 85 ILE A N 1
ATOM 664 C CA . ILE A 1 85 ? -5.236 1.063 1.547 1.00 90.50 85 ILE A CA 1
ATOM 665 C C . ILE A 1 85 ? -6.056 -0.077 2.161 1.00 90.50 85 ILE A C 1
ATOM 667 O O . ILE A 1 85 ? -5.773 -1.232 1.881 1.00 90.50 85 ILE A O 1
ATOM 671 N N . SER A 1 86 ? -7.107 0.225 2.930 1.00 85.50 86 SER A N 1
ATOM 672 C CA . SER A 1 86 ? -7.963 -0.813 3.516 1.00 85.50 86 SER A CA 1
ATOM 673 C C . SER A 1 86 ? -8.649 -1.671 2.448 1.00 85.50 86 SER A C 1
ATOM 675 O O . SER A 1 86 ? -8.677 -2.887 2.583 1.00 85.50 86 SER A O 1
ATOM 677 N N . MET A 1 87 ? -9.161 -1.070 1.370 1.00 88.88 87 MET A N 1
ATOM 678 C CA . MET A 1 87 ? -9.736 -1.804 0.236 1.00 88.88 87 MET A CA 1
ATOM 679 C C . MET A 1 87 ? -8.699 -2.727 -0.409 1.00 88.88 87 MET A C 1
ATOM 681 O O . MET A 1 87 ? -9.007 -3.874 -0.702 1.00 88.88 87 MET A O 1
ATOM 685 N N . PHE A 1 88 ? -7.466 -2.250 -0.586 1.00 90.06 88 PHE A N 1
ATOM 686 C CA . PHE A 1 88 ? -6.375 -3.054 -1.131 1.00 90.06 88 PHE A CA 1
ATOM 687 C C . PHE A 1 88 ? -6.011 -4.239 -0.232 1.00 90.06 88 PHE A C 1
ATOM 689 O O . PHE A 1 88 ? -5.919 -5.365 -0.705 1.00 90.06 88 PHE A O 1
ATOM 696 N N . GLU A 1 89 ? -5.845 -3.999 1.069 1.00 86.25 89 GLU A N 1
ATOM 697 C CA . GLU A 1 89 ? -5.490 -5.033 2.050 1.00 86.25 89 GLU A CA 1
ATOM 698 C C . GLU A 1 89 ? -6.570 -6.117 2.195 1.00 86.25 89 GLU A C 1
ATOM 700 O O . GLU A 1 89 ? -6.255 -7.240 2.579 1.00 86.25 89 GLU A O 1
ATOM 705 N N . ASN A 1 90 ? -7.826 -5.795 1.870 1.00 83.31 90 ASN A N 1
ATOM 706 C CA . ASN A 1 90 ? -8.951 -6.734 1.865 1.00 83.31 90 ASN A CA 1
ATOM 707 C C . ASN A 1 90 ? -9.261 -7.309 0.466 1.00 83.31 90 ASN A C 1
ATOM 709 O O . ASN A 1 90 ? -10.319 -7.907 0.291 1.00 83.31 90 ASN A O 1
ATOM 713 N N . ASP A 1 91 ? -8.374 -7.121 -0.520 1.00 85.50 91 ASP A N 1
ATOM 714 C CA . ASP A 1 91 ? -8.531 -7.600 -1.907 1.00 85.50 91 ASP A CA 1
ATOM 715 C C . ASP A 1 91 ? -9.812 -7.089 -2.611 1.00 85.50 91 ASP A C 1
ATOM 717 O O . ASP A 1 91 ? -10.345 -7.699 -3.534 1.00 85.50 91 ASP A O 1
ATOM 721 N N . GLU A 1 92 ? -10.323 -5.925 -2.192 1.00 86.81 92 GLU A N 1
ATOM 722 C CA . GLU A 1 92 ? -11.512 -5.285 -2.781 1.00 86.81 92 GLU A CA 1
ATOM 723 C C . GLU A 1 92 ? -11.183 -4.486 -4.056 1.00 86.81 92 GLU A C 1
ATOM 725 O O . GLU A 1 92 ? -12.090 -4.052 -4.765 1.00 86.81 92 GLU A O 1
ATOM 730 N N . ILE A 1 93 ? -9.897 -4.250 -4.337 1.00 90.94 93 ILE A N 1
ATOM 731 C CA . ILE A 1 93 ? -9.408 -3.566 -5.546 1.00 90.94 93 ILE A CA 1
ATOM 732 C C . ILE A 1 93 ? -8.300 -4.388 -6.224 1.00 90.94 93 ILE A C 1
ATOM 734 O O . ILE A 1 93 ? -7.128 -3.996 -6.196 1.00 90.94 93 ILE A O 1
ATOM 738 N N . PRO A 1 94 ? -8.648 -5.533 -6.838 1.00 89.31 94 PRO A N 1
ATOM 739 C CA . PRO A 1 94 ? -7.681 -6.486 -7.385 1.00 89.31 94 PRO A CA 1
ATOM 740 C C . PRO A 1 94 ? -6.887 -5.943 -8.584 1.00 89.31 94 PRO A C 1
ATOM 742 O O . PRO A 1 94 ? -5.924 -6.562 -9.030 1.00 89.31 94 PRO A O 1
ATOM 745 N N . GLU A 1 95 ? -7.276 -4.807 -9.160 1.00 90.94 95 GLU A N 1
ATOM 746 C CA . GLU A 1 95 ? -6.544 -4.159 -10.248 1.00 90.94 95 GLU A CA 1
ATOM 747 C C . GLU A 1 95 ? -5.418 -3.237 -9.760 1.00 90.94 95 GLU A C 1
ATOM 749 O O . GLU A 1 95 ? -4.607 -2.774 -10.571 1.00 90.94 95 GLU A O 1
ATOM 754 N N . ALA A 1 96 ? -5.369 -2.938 -8.457 1.00 92.88 96 ALA A N 1
ATOM 755 C CA . ALA A 1 96 ? -4.276 -2.183 -7.867 1.00 92.88 96 ALA A CA 1
ATOM 756 C C . ALA A 1 96 ? -2.988 -3.015 -7.868 1.00 92.88 96 ALA A C 1
ATOM 758 O O . ALA A 1 96 ? -2.994 -4.224 -7.648 1.00 92.88 96 ALA A O 1
ATOM 759 N N . VAL A 1 97 ? -1.862 -2.350 -8.115 1.00 93.56 97 VAL A N 1
ATOM 760 C CA . VAL A 1 97 ? -0.553 -2.999 -8.233 1.00 93.56 97 VAL A CA 1
ATOM 761 C C . VAL A 1 97 ? 0.435 -2.389 -7.254 1.00 93.56 97 VAL A C 1
ATOM 763 O O . VAL A 1 97 ? 0.386 -1.192 -6.951 1.00 93.56 97 VAL A O 1
ATOM 766 N N . THR A 1 98 ? 1.362 -3.210 -6.768 1.00 93.06 98 THR A N 1
ATOM 767 C CA . THR A 1 98 ? 2.454 -2.778 -5.896 1.00 93.06 98 THR A CA 1
ATOM 768 C C . THR A 1 98 ? 3.795 -2.956 -6.591 1.00 93.06 98 THR A C 1
ATOM 770 O O . THR A 1 98 ? 4.045 -3.965 -7.241 1.00 93.06 98 THR A O 1
ATOM 773 N N . ALA A 1 99 ? 4.655 -1.947 -6.468 1.00 92.06 99 ALA A N 1
ATOM 774 C CA . ALA A 1 99 ? 6.015 -1.967 -6.996 1.00 92.06 99 ALA A CA 1
ATOM 775 C C . ALA A 1 99 ? 6.913 -1.097 -6.111 1.00 92.06 99 ALA A C 1
ATOM 777 O O . ALA A 1 99 ? 6.581 0.061 -5.831 1.00 92.06 99 ALA A O 1
ATOM 778 N N . GLY A 1 100 ? 8.040 -1.639 -5.641 1.00 87.81 100 GLY A N 1
ATOM 779 C CA . GLY A 1 100 ? 8.981 -0.920 -4.775 1.00 87.81 100 GLY A CA 1
ATOM 780 C C . GLY A 1 100 ? 8.339 -0.406 -3.483 1.00 87.81 100 GLY A C 1
ATOM 781 O O . GLY A 1 100 ? 8.580 0.734 -3.079 1.00 87.81 100 GLY A O 1
ATOM 782 N N . GLY A 1 101 ? 7.441 -1.202 -2.892 1.00 89.12 101 GLY A N 1
ATOM 783 C CA . GLY A 1 101 ? 6.698 -0.852 -1.675 1.00 89.12 101 GLY A CA 1
ATOM 784 C C . GLY A 1 101 ? 5.668 0.273 -1.841 1.00 89.12 101 GLY A C 1
ATOM 785 O O . GLY A 1 101 ? 5.158 0.791 -0.849 1.00 89.12 101 GLY A O 1
ATOM 786 N N . ARG A 1 102 ? 5.361 0.690 -3.075 1.00 92.44 102 ARG A N 1
ATOM 787 C CA . ARG A 1 102 ? 4.360 1.724 -3.373 1.00 92.44 102 ARG A CA 1
ATOM 788 C C . ARG A 1 102 ? 3.174 1.118 -4.103 1.00 92.44 102 ARG A C 1
ATOM 790 O O . ARG A 1 102 ? 3.349 0.229 -4.929 1.00 92.44 102 ARG A O 1
ATOM 797 N N . MET A 1 103 ? 1.986 1.640 -3.812 1.00 93.38 103 MET A N 1
ATOM 798 C CA . MET A 1 103 ? 0.734 1.223 -4.438 1.00 93.38 103 MET A CA 1
ATOM 799 C C . MET A 1 103 ? 0.336 2.171 -5.571 1.00 93.38 103 MET A C 1
ATOM 801 O O . MET A 1 103 ? 0.410 3.401 -5.434 1.00 93.38 103 MET A O 1
ATOM 805 N N . PHE A 1 104 ? -0.127 1.577 -6.666 1.00 95.31 104 PHE A N 1
ATOM 806 C CA . PHE A 1 104 ? -0.590 2.256 -7.864 1.00 95.31 104 PHE A CA 1
ATOM 807 C C . PHE A 1 104 ? -1.970 1.733 -8.254 1.00 95.31 104 PHE A C 1
ATOM 809 O O . PHE A 1 104 ? -2.231 0.533 -8.193 1.00 95.31 104 PHE A O 1
ATOM 816 N N . LEU A 1 105 ? -2.855 2.642 -8.650 1.00 95.38 105 LEU A N 1
ATOM 817 C CA . LEU A 1 105 ? -4.246 2.345 -8.981 1.00 95.38 105 LEU A CA 1
ATOM 818 C C . LEU A 1 105 ? -4.514 2.645 -10.452 1.00 95.38 105 LEU A C 1
ATOM 820 O O . LEU A 1 105 ? -3.986 3.644 -10.945 1.00 95.38 105 LEU A O 1
ATOM 824 N N . PRO A 1 106 ? -5.323 1.836 -11.153 1.00 94.56 106 PRO A N 1
ATOM 825 C CA . PRO A 1 106 ? -5.713 2.143 -12.517 1.00 94.56 106 PRO A CA 1
ATOM 826 C C . PRO A 1 106 ? -6.363 3.522 -12.612 1.00 94.56 106 PRO A C 1
ATOM 828 O O . PRO A 1 106 ? -7.201 3.904 -11.787 1.00 94.56 106 PRO A O 1
ATOM 831 N N . ASN A 1 107 ? -5.992 4.271 -13.642 1.00 92.62 107 ASN A N 1
ATOM 832 C CA . ASN A 1 107 ? -6.657 5.518 -13.958 1.00 92.62 107 ASN A CA 1
ATOM 833 C C . ASN A 1 107 ? -8.105 5.223 -14.374 1.00 92.62 107 ASN A C 1
ATOM 835 O O . ASN A 1 107 ? -8.365 4.349 -15.198 1.00 92.62 107 ASN A O 1
ATOM 839 N N . GLY A 1 108 ? -9.057 5.922 -13.762 1.00 90.75 108 GLY A N 1
ATOM 840 C CA . GLY A 1 108 ? -10.484 5.670 -13.964 1.00 90.75 108 GLY A CA 1
ATOM 841 C C . GLY A 1 108 ? -11.086 4.554 -13.102 1.00 90.75 108 GLY A C 1
ATOM 842 O O . GLY A 1 108 ? -12.289 4.316 -13.221 1.00 90.75 108 GLY A O 1
ATOM 843 N N . LEU A 1 109 ? -10.319 3.914 -12.204 1.00 93.31 109 LEU A N 1
ATOM 844 C CA . LEU A 1 109 ? -10.890 3.015 -11.193 1.00 93.31 109 LEU A CA 1
ATOM 845 C C . LEU A 1 109 ? -11.961 3.766 -10.389 1.00 93.31 109 LEU A C 1
ATOM 847 O O . LEU A 1 109 ? -11.681 4.818 -9.806 1.00 93.31 109 LEU A O 1
ATOM 851 N N . LYS A 1 110 ? -13.176 3.219 -10.335 1.00 90.88 110 LYS A N 1
ATOM 852 C CA . LYS A 1 110 ? -14.268 3.738 -9.506 1.00 90.88 110 LYS A CA 1
ATOM 853 C C . LYS A 1 110 ? -14.362 2.898 -8.241 1.00 90.88 110 LYS A C 1
ATOM 855 O O . LYS A 1 110 ? -14.565 1.696 -8.326 1.00 90.88 110 LYS A O 1
ATOM 860 N N . LEU A 1 111 ? -14.221 3.535 -7.081 1.00 88.25 111 LEU A N 1
ATOM 861 C CA . LEU A 1 111 ? -14.445 2.859 -5.805 1.00 88.25 111 LEU A CA 1
ATOM 862 C C . LEU A 1 111 ? -15.936 2.841 -5.494 1.00 88.25 111 LEU A C 1
ATOM 864 O O . LEU A 1 111 ? -16.553 3.905 -5.378 1.00 88.25 111 LEU A O 1
ATOM 868 N N . ASP A 1 112 ? -16.479 1.650 -5.278 1.00 82.12 112 ASP A N 1
ATOM 869 C CA . ASP A 1 112 ? -17.842 1.476 -4.786 1.00 82.12 112 ASP A CA 1
ATOM 870 C C . ASP A 1 112 ? -18.052 2.187 -3.454 1.00 82.12 112 ASP A C 1
ATOM 872 O O . ASP A 1 112 ? -17.117 2.359 -2.668 1.00 82.12 112 ASP A O 1
ATOM 876 N N . SER A 1 113 ? -19.292 2.603 -3.185 1.00 71.12 113 SER A N 1
ATOM 877 C CA . SER A 1 113 ? -19.668 3.271 -1.937 1.00 71.12 113 SER A CA 1
ATOM 878 C C . SER A 1 113 ? -19.157 2.491 -0.726 1.00 71.12 113 SER A C 1
ATOM 880 O O . SER A 1 113 ? -19.461 1.307 -0.568 1.00 71.12 113 SER A O 1
ATOM 882 N N . ASP A 1 114 ? -18.392 3.161 0.133 1.00 66.81 114 ASP A N 1
ATOM 883 C CA . ASP A 1 114 ? -17.758 2.499 1.264 1.00 66.81 114 ASP A CA 1
ATOM 884 C C . ASP A 1 114 ? -18.788 2.151 2.338 1.00 66.81 114 ASP A C 1
ATOM 886 O O . ASP A 1 114 ? -19.211 3.008 3.118 1.00 66.81 114 ASP A O 1
ATOM 890 N N . LYS A 1 115 ? -19.167 0.873 2.403 1.00 64.69 115 LYS A N 1
ATOM 891 C CA . LYS A 1 115 ? -20.087 0.343 3.420 1.00 64.69 115 LYS A CA 1
ATOM 892 C C . LYS A 1 115 ? -19.531 0.491 4.848 1.00 64.69 115 LYS A C 1
ATOM 894 O O . LYS A 1 115 ? -20.298 0.382 5.806 1.00 64.69 115 LYS A O 1
ATOM 899 N N . ARG A 1 116 ? -18.224 0.766 5.007 1.00 62.66 116 ARG A N 1
ATOM 900 C CA . ARG A 1 116 ? -17.558 1.021 6.302 1.00 62.66 116 ARG A CA 1
ATOM 901 C C . ARG A 1 116 ? -17.779 2.444 6.827 1.00 62.66 116 ARG A C 1
ATOM 903 O O . ARG A 1 116 ? -17.592 2.698 8.019 1.00 62.66 116 ARG A O 1
ATOM 910 N N . VAL A 1 117 ? -18.193 3.385 5.978 1.00 57.34 117 VAL A N 1
ATOM 911 C CA . VAL A 1 117 ? -18.498 4.758 6.400 1.00 57.34 117 VAL A CA 1
ATOM 912 C C . VAL A 1 117 ? -19.955 4.823 6.861 1.00 57.34 117 VAL A C 1
ATOM 914 O O . VAL A 1 117 ? -20.875 4.907 6.052 1.00 57.34 117 VAL A O 1
ATOM 917 N N . LYS A 1 118 ? -20.179 4.815 8.181 1.00 53.69 118 LYS A N 1
ATOM 918 C CA . LYS A 1 118 ? -21.493 5.102 8.784 1.00 53.69 118 LYS A CA 1
ATOM 919 C C . LYS A 1 118 ? -21.484 6.525 9.345 1.00 53.69 118 LYS A C 1
ATOM 921 O O . LYS A 1 118 ? -20.604 6.883 10.124 1.00 53.69 118 LYS A O 1
ATOM 926 N N . SER A 1 119 ? -22.453 7.346 8.935 1.00 49.31 119 SER A N 1
ATOM 927 C CA . SER A 1 119 ? -22.637 8.726 9.424 1.00 49.31 119 SER A CA 1
ATOM 928 C C . SER A 1 119 ? -21.419 9.647 9.224 1.00 49.31 119 SER A C 1
ATOM 930 O O . SER A 1 119 ? -21.040 10.400 10.118 1.00 49.31 119 SER A O 1
ATOM 932 N N . GLY A 1 120 ? -20.772 9.574 8.054 1.00 46.28 120 GLY A N 1
ATOM 933 C CA . GLY A 1 120 ? -19.679 10.482 7.671 1.00 46.28 120 GLY A CA 1
ATOM 934 C C . GLY A 1 120 ? -18.339 10.238 8.377 1.00 46.28 120 GLY A C 1
ATOM 935 O O . GLY A 1 120 ? -17.389 10.980 8.149 1.00 46.28 120 GLY A O 1
ATOM 936 N N . SER A 1 121 ? -18.238 9.195 9.204 1.00 45.44 121 SER A N 1
ATOM 937 C CA . SER A 1 121 ? -16.995 8.783 9.859 1.00 45.44 121 SER A CA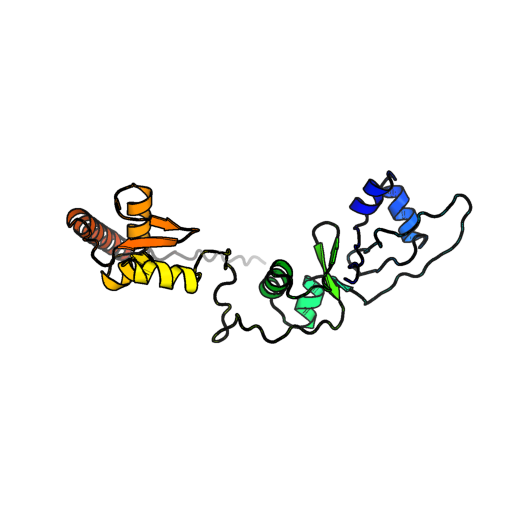 1
ATOM 938 C C . SER A 1 121 ? -16.628 7.357 9.457 1.00 45.44 121 SER A C 1
ATOM 940 O O . SER A 1 121 ? -17.499 6.491 9.366 1.00 45.44 121 SER A O 1
ATOM 942 N N . TYR A 1 122 ? -15.335 7.098 9.233 1.00 48.06 122 TYR A N 1
ATOM 943 C CA . TYR A 1 122 ? -14.830 5.729 9.109 1.00 48.06 122 TYR A CA 1
ATOM 944 C C . TYR A 1 122 ? -14.996 5.049 10.455 1.00 48.06 122 TYR A C 1
ATOM 946 O O . TYR A 1 122 ? -14.227 5.286 11.390 1.00 48.06 122 TYR A O 1
ATOM 954 N N . VAL A 1 123 ? -16.007 4.201 10.550 1.00 45.16 123 VAL A N 1
ATOM 955 C CA . VAL A 1 123 ? -16.078 3.254 11.643 1.00 45.16 123 VAL A CA 1
ATOM 956 C C . VAL A 1 123 ? -15.020 2.202 11.318 1.00 45.16 123 VAL A C 1
ATOM 958 O O . VAL A 1 123 ? -15.029 1.623 10.238 1.00 45.16 123 VAL A O 1
ATOM 961 N N . ASN A 1 124 ? -14.085 1.970 12.239 1.00 44.25 124 ASN A N 1
ATOM 962 C CA . ASN A 1 124 ? -13.289 0.744 12.241 1.00 44.25 124 ASN A CA 1
ATOM 963 C C . ASN A 1 124 ? -12.252 0.521 11.109 1.00 44.25 124 ASN A C 1
ATOM 965 O O . ASN A 1 124 ? -12.029 -0.609 10.703 1.00 44.25 124 ASN A O 1
ATOM 969 N N . TRP A 1 125 ? -11.479 1.528 10.678 1.00 42.81 125 TRP A N 1
ATOM 970 C CA . TRP A 1 125 ? -10.298 1.275 9.809 1.00 42.81 125 TRP A CA 1
ATOM 971 C C . TRP A 1 125 ? -9.166 0.481 10.500 1.00 42.81 125 TRP A C 1
ATOM 973 O O . TRP A 1 125 ? -8.236 0.022 9.850 1.00 42.81 125 TRP A O 1
ATOM 983 N N . ARG A 1 126 ? -9.244 0.305 11.826 1.00 42.25 126 ARG A N 1
ATOM 984 C CA . ARG A 1 126 ? -8.442 -0.663 12.594 1.00 42.25 126 ARG A CA 1
ATOM 985 C C . ARG A 1 126 ? -9.216 -1.959 12.859 1.00 42.25 126 ARG A C 1
ATOM 987 O O . ARG A 1 126 ? -9.083 -2.524 13.947 1.00 42.25 126 ARG A O 1
ATOM 994 N N . TYR A 1 127 ? -10.044 -2.406 11.914 1.00 43.19 127 TYR A N 1
ATOM 995 C CA . TYR A 1 127 ? -10.501 -3.794 11.892 1.00 43.19 127 TYR A CA 1
ATOM 996 C C . TYR A 1 127 ? -9.281 -4.674 11.627 1.00 43.19 127 TYR A C 1
ATOM 998 O O . TYR A 1 127 ? -8.934 -5.006 10.503 1.00 43.19 127 TYR A O 1
ATOM 1006 N N . ILE A 1 128 ? -8.567 -4.979 12.702 1.00 42.12 128 ILE A N 1
ATOM 1007 C CA . ILE A 1 128 ? -7.731 -6.163 12.755 1.00 42.12 128 ILE A CA 1
ATOM 1008 C C . ILE A 1 128 ? -8.750 -7.301 12.803 1.00 42.12 128 ILE A C 1
ATOM 1010 O O . ILE A 1 128 ? -9.603 -7.296 13.698 1.00 42.12 128 ILE A O 1
ATOM 1014 N N . TYR A 1 129 ? -8.717 -8.200 11.817 1.00 36.66 129 TYR A N 1
ATOM 1015 C CA . TYR A 1 129 ? -9.463 -9.462 11.846 1.00 36.66 129 TYR A CA 1
ATOM 1016 C C . TYR A 1 129 ? -9.443 -10.026 13.284 1.00 36.66 129 TYR A C 1
ATOM 1018 O O . TYR A 1 129 ? -8.369 -10.187 13.864 1.00 36.66 129 TYR A O 1
ATOM 1026 N N . GLY A 1 130 ? -10.620 -10.217 13.893 1.00 42.16 130 GLY A N 1
ATOM 1027 C CA . GLY A 1 130 ? -10.765 -10.734 15.265 1.00 42.16 130 GLY A CA 1
ATOM 1028 C C . GLY A 1 130 ? -10.968 -9.710 16.396 1.00 42.16 130 GLY A C 1
ATOM 1029 O O . GLY A 1 130 ? -10.889 -10.085 17.564 1.00 42.16 130 GLY A O 1
ATOM 1030 N N . LYS A 1 131 ? -11.206 -8.418 16.115 1.00 45.81 131 LYS A N 1
ATOM 1031 C CA . LYS A 1 131 ? -11.449 -7.413 17.178 1.00 45.81 131 LYS A CA 1
ATOM 1032 C C . LYS A 1 131 ? -12.915 -7.190 17.550 1.00 45.81 131 LYS A C 1
ATOM 1034 O O . LYS A 1 131 ? -13.189 -6.879 18.700 1.00 45.81 131 LYS A O 1
ATOM 1039 N N . ASP A 1 132 ? -13.838 -7.396 16.624 1.00 53.12 132 ASP A N 1
ATOM 1040 C CA . ASP A 1 132 ? -15.282 -7.274 16.854 1.00 53.12 132 ASP A CA 1
ATOM 1041 C C . ASP A 1 132 ? -16.010 -8.219 15.880 1.00 53.12 132 ASP A C 1
ATOM 1043 O O . ASP A 1 132 ? -16.829 -7.790 15.068 1.00 53.12 132 ASP A O 1
ATOM 1047 N N . ASP A 1 133 ? -15.632 -9.501 15.872 1.00 60.72 133 ASP A N 1
ATOM 1048 C CA . ASP A 1 133 ? -16.350 -10.506 15.085 1.00 60.72 133 ASP A CA 1
ATOM 1049 C C . ASP A 1 133 ? -17.754 -10.705 15.703 1.00 60.72 133 ASP A C 1
ATOM 1051 O O . ASP A 1 133 ? -17.855 -11.113 16.873 1.00 60.72 133 ASP A O 1
ATOM 1055 N N . PRO A 1 134 ? -18.843 -10.347 14.990 1.00 67.56 134 PRO A N 1
ATOM 1056 C CA . PRO A 1 134 ? -20.195 -10.459 15.521 1.00 67.56 134 PRO A CA 1
ATOM 1057 C C . PRO A 1 134 ? -20.569 -11.908 15.833 1.00 67.56 134 PRO A C 1
ATOM 1059 O O . PRO A 1 134 ? -21.232 -12.148 16.841 1.00 67.56 134 PRO A O 1
ATOM 1062 N N . GLU A 1 135 ? -20.113 -12.859 15.014 1.00 72.12 135 GLU A N 1
ATOM 1063 C CA . GLU A 1 135 ? -20.433 -14.280 15.165 1.00 72.12 135 GLU A CA 1
ATOM 1064 C C . GLU A 1 135 ? -19.750 -14.844 16.413 1.00 72.12 135 GLU A C 1
ATOM 1066 O O . GLU A 1 135 ? -20.394 -15.473 17.256 1.00 72.12 135 GLU A O 1
ATOM 1071 N N . LEU A 1 136 ? -18.471 -14.505 16.600 1.00 68.06 136 LEU A N 1
ATOM 1072 C CA . LEU A 1 136 ? -17.710 -14.874 17.794 1.00 68.06 136 LEU A CA 1
ATOM 1073 C C . LEU A 1 136 ? -18.331 -14.271 19.062 1.00 68.06 136 LEU A C 1
ATOM 1075 O O . LEU A 1 136 ? -18.473 -14.930 20.091 1.00 68.06 136 LEU A O 1
ATOM 1079 N N . THR A 1 137 ? -18.760 -13.009 18.989 1.00 74.38 137 THR A N 1
ATOM 1080 C CA . THR A 1 137 ? -19.417 -12.331 20.115 1.00 74.38 137 THR A CA 1
ATOM 1081 C C . THR A 1 137 ? -20.732 -13.013 20.492 1.00 74.38 137 THR A C 1
ATOM 1083 O O . THR A 1 137 ? -21.054 -13.119 21.677 1.00 74.38 137 THR A O 1
ATOM 1086 N N . GLU A 1 138 ? -21.488 -13.497 19.509 1.00 82.12 138 GLU A N 1
ATOM 1087 C CA . GLU A 1 138 ? -22.736 -14.220 19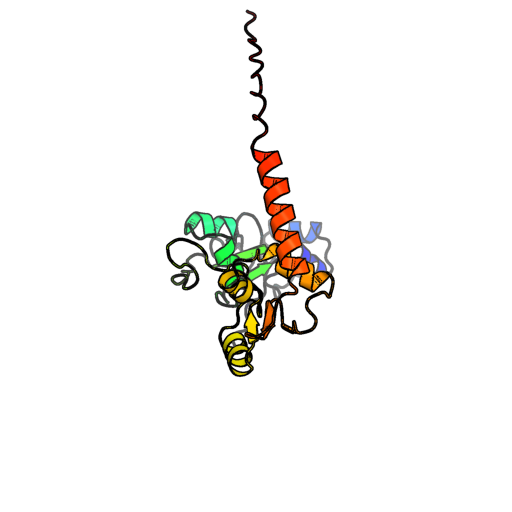.736 1.00 82.12 138 GLU A CA 1
ATOM 1088 C C . GLU A 1 138 ? -22.497 -15.619 20.329 1.00 82.12 138 GLU A C 1
ATOM 1090 O O . GLU A 1 138 ? -23.242 -16.052 21.212 1.00 82.12 138 GLU A O 1
ATOM 1095 N N . GLU A 1 139 ? -21.419 -16.302 19.933 1.00 85.19 139 GLU A N 1
ATOM 1096 C CA . GLU A 1 139 ? -21.001 -17.572 20.537 1.00 85.19 139 GLU A CA 1
ATOM 1097 C C . GLU A 1 139 ? -20.627 -17.412 22.020 1.00 85.19 139 GLU A C 1
ATOM 1099 O O . GLU A 1 139 ? -21.111 -18.164 22.871 1.00 85.19 139 GLU A O 1
ATOM 1104 N N . TYR A 1 140 ? -19.817 -16.405 22.360 1.00 86.88 140 TYR A N 1
ATOM 1105 C CA . TYR A 1 140 ? -19.455 -16.123 23.753 1.00 86.88 140 TYR A CA 1
ATOM 1106 C C . TYR A 1 140 ? -20.665 -15.706 24.594 1.00 86.88 140 TYR A C 1
ATOM 1108 O O . TYR A 1 140 ? -20.795 -16.161 25.732 1.00 86.88 140 TYR A O 1
ATOM 1116 N N . ARG A 1 141 ? -21.601 -14.933 24.029 1.00 86.56 141 ARG A N 1
ATOM 1117 C CA . ARG A 1 141 ? -22.866 -14.598 24.704 1.00 86.56 141 ARG A CA 1
ATOM 1118 C C . ARG A 1 141 ? -23.693 -15.838 25.028 1.00 86.56 141 ARG A C 1
ATOM 1120 O O . ARG A 1 141 ? -24.182 -15.956 26.146 1.00 86.56 141 ARG A O 1
ATOM 1127 N N . LYS A 1 142 ? -23.792 -16.810 24.111 1.00 90.50 142 LYS A N 1
ATOM 1128 C CA . LYS A 1 142 ? -24.458 -18.102 24.387 1.00 90.50 142 LYS A CA 1
ATOM 1129 C C . LYS A 1 142 ? -23.794 -18.872 25.535 1.00 90.50 142 LYS A C 1
ATOM 1131 O O . LYS A 1 142 ? -24.475 -19.605 26.245 1.00 90.50 142 LYS A O 1
ATOM 1136 N N . LYS A 1 143 ? -22.486 -18.684 25.741 1.00 89.88 143 LYS A N 1
ATOM 1137 C CA . LYS A 1 143 ? -21.713 -19.249 26.862 1.00 89.88 143 LYS A CA 1
ATOM 1138 C C . LYS A 1 143 ? -21.781 -18.398 28.142 1.00 89.88 143 LYS A C 1
ATOM 1140 O O . LYS A 1 143 ? -21.132 -18.745 29.125 1.00 89.88 143 LYS A O 1
ATOM 1145 N N . GLY A 1 144 ? -22.540 -17.299 28.150 1.00 92.06 144 GLY A N 1
ATOM 1146 C CA . GLY A 1 144 ? -22.681 -16.402 29.300 1.00 92.06 144 GLY A CA 1
ATOM 1147 C C . GLY A 1 144 ? -21.508 -15.439 29.494 1.00 92.06 144 GLY A C 1
ATOM 1148 O O . GLY A 1 144 ? -21.259 -15.004 30.617 1.00 92.06 144 GLY A O 1
ATOM 1149 N N . TYR A 1 145 ? -20.771 -15.119 28.428 1.00 93.00 145 TYR A N 1
ATOM 1150 C CA . TYR A 1 145 ? -19.677 -14.151 28.437 1.00 93.00 145 TYR A CA 1
ATOM 1151 C C . TYR A 1 145 ? -20.043 -12.888 27.654 1.00 93.00 145 TYR A C 1
ATOM 1153 O O . TYR A 1 145 ? -20.608 -12.954 26.564 1.00 93.00 145 TYR A O 1
ATOM 1161 N N . ILE A 1 146 ? -19.625 -11.730 28.164 1.00 91.25 146 ILE A N 1
ATOM 1162 C CA . ILE A 1 146 ? -19.743 -10.439 27.485 1.00 91.25 146 ILE A CA 1
ATOM 1163 C C . ILE A 1 146 ? -18.382 -9.752 27.333 1.00 91.25 146 ILE A C 1
ATOM 1165 O O . ILE A 1 146 ? -17.503 -9.909 28.187 1.00 91.25 146 ILE A O 1
ATOM 1169 N N . PRO A 1 147 ? -18.180 -8.948 26.273 1.00 91.31 147 PRO A N 1
ATOM 1170 C CA . PRO A 1 147 ? -16.954 -8.181 26.100 1.00 91.31 147 PRO A CA 1
ATOM 1171 C C . PRO A 1 147 ? -16.691 -7.241 27.283 1.00 91.31 147 PRO A C 1
ATOM 1173 O O . PRO A 1 147 ? -17.590 -6.545 27.761 1.00 91.31 147 PRO A O 1
ATOM 1176 N N . ILE A 1 148 ? -15.429 -7.110 27.695 1.00 88.25 148 ILE A N 1
ATOM 1177 C CA . ILE A 1 148 ? -14.998 -6.278 28.832 1.00 88.25 148 ILE A CA 1
ATOM 1178 C C . ILE A 1 148 ? -15.447 -4.818 28.703 1.00 88.25 148 ILE A C 1
ATOM 1180 O O . ILE A 1 148 ? -15.684 -4.139 29.699 1.00 88.25 148 ILE A O 1
ATOM 1184 N N . GLY A 1 149 ? -15.569 -4.316 27.468 1.00 86.44 149 GLY A N 1
ATOM 1185 C CA . GLY A 1 149 ? -16.063 -2.968 27.196 1.00 86.44 149 GLY A CA 1
ATOM 1186 C C . GLY A 1 149 ? -17.548 -2.801 27.518 1.00 86.44 149 GLY A C 1
ATOM 1187 O O . GLY A 1 149 ? -17.934 -1.773 28.071 1.00 86.44 149 GLY A O 1
ATOM 1188 N N . GLU A 1 150 ? -18.359 -3.810 27.202 1.00 88.75 150 GLU A N 1
ATOM 1189 C CA . GLU A 1 150 ? -19.785 -3.853 27.525 1.00 88.75 150 GLU A CA 1
ATOM 1190 C C . GLU A 1 150 ? -19.991 -4.073 29.024 1.00 88.75 150 GLU A C 1
ATOM 1192 O O . GLU A 1 150 ? -20.705 -3.306 29.668 1.00 88.75 150 GLU A O 1
ATOM 1197 N N . TYR A 1 151 ? -19.254 -5.019 29.610 1.00 89.50 151 TYR A N 1
ATOM 1198 C CA . TYR A 1 151 ? -19.254 -5.266 31.049 1.00 89.50 151 TYR A CA 1
ATOM 1199 C C . TYR A 1 151 ? -18.907 -3.999 31.853 1.00 89.50 151 TYR A C 1
ATOM 1201 O O . TYR A 1 151 ? -19.615 -3.636 32.795 1.00 89.50 151 TYR A O 1
ATOM 1209 N N . ALA A 1 152 ? -17.851 -3.276 31.457 1.00 87.00 152 ALA A N 1
ATOM 1210 C CA . ALA A 1 152 ? -17.437 -2.027 32.098 1.00 87.00 152 ALA A CA 1
ATOM 1211 C C . ALA A 1 152 ? -18.538 -0.955 32.040 1.00 87.00 152 ALA A C 1
ATOM 1213 O O . ALA A 1 152 ? -18.780 -0.254 33.023 1.00 87.00 152 ALA A O 1
ATOM 1214 N N . LYS A 1 153 ? -19.242 -0.852 30.906 1.00 86.88 153 LYS A N 1
ATOM 1215 C CA . LYS A 1 153 ? -20.360 0.082 30.727 1.00 86.88 153 LYS A CA 1
ATOM 1216 C C . LYS A 1 153 ? -21.536 -0.276 31.637 1.00 86.88 153 LYS A C 1
ATOM 1218 O O . LYS A 1 153 ? -22.041 0.610 32.327 1.00 86.88 153 LYS A O 1
ATOM 1223 N N . ASN A 1 154 ? -21.922 -1.552 31.681 1.00 87.19 154 ASN A N 1
ATOM 1224 C CA . ASN A 1 154 ? -23.035 -2.041 32.501 1.00 87.19 154 ASN A CA 1
ATOM 1225 C C . ASN A 1 154 ? -22.777 -1.812 33.998 1.00 87.19 154 ASN A C 1
ATOM 1227 O O . ASN A 1 154 ? -23.675 -1.402 34.729 1.00 87.19 154 ASN A O 1
ATOM 1231 N N . ASN A 1 155 ? -21.524 -1.968 34.429 1.00 84.81 155 ASN A N 1
ATOM 1232 C CA . ASN A 1 155 ? -21.112 -1.793 35.822 1.00 84.81 155 ASN A CA 1
ATOM 1233 C C . ASN A 1 155 ? -20.620 -0.372 36.161 1.00 84.81 155 ASN A C 1
ATOM 1235 O O . ASN A 1 155 ? -20.204 -0.118 37.288 1.00 84.81 155 ASN A O 1
ATOM 1239 N N . LYS A 1 156 ? -20.669 0.578 35.214 1.00 86.38 156 LYS A N 1
ATOM 1240 C CA . LYS A 1 156 ? -20.195 1.971 35.383 1.00 86.38 156 LYS A CA 1
ATOM 1241 C C . LYS A 1 156 ? -18.718 2.087 35.817 1.00 86.38 156 LYS A C 1
ATOM 1243 O O . LYS A 1 156 ? -18.328 3.059 36.474 1.00 86.38 156 LYS A O 1
ATOM 1248 N N . VAL A 1 157 ? -17.891 1.136 35.390 1.00 84.69 157 VAL A N 1
ATOM 1249 C CA . VAL A 1 157 ? -16.442 1.076 35.638 1.00 84.69 157 VAL A CA 1
ATOM 1250 C C . VAL A 1 157 ? -15.680 1.558 34.404 1.00 84.69 157 VAL A C 1
ATOM 1252 O O . VAL A 1 157 ? -16.118 1.403 33.264 1.00 84.69 157 VAL A O 1
ATOM 1255 N N . SER A 1 158 ? -14.512 2.170 34.596 1.00 83.19 158 SER A N 1
ATOM 1256 C CA . SER A 1 158 ? -13.651 2.557 33.476 1.00 83.19 158 SER A CA 1
ATOM 1257 C C . SER A 1 158 ? -13.103 1.341 32.715 1.00 83.19 158 SER A C 1
ATOM 1259 O O . SER A 1 158 ? -12.400 0.505 33.285 1.00 83.19 158 SER A O 1
ATOM 1261 N N . LYS A 1 159 ? -13.301 1.304 31.387 1.00 85.00 159 LYS A N 1
ATOM 1262 C CA . LYS A 1 159 ? -12.708 0.285 30.493 1.00 85.00 159 LYS A CA 1
ATOM 1263 C C . LYS A 1 159 ? -11.183 0.182 30.642 1.00 85.00 159 LYS A C 1
ATOM 1265 O O . LYS A 1 159 ? -10.627 -0.906 30.557 1.00 85.00 159 LYS A O 1
ATOM 1270 N N . VAL A 1 160 ? -10.502 1.307 30.880 1.00 82.19 160 VAL A N 1
ATOM 1271 C CA . VAL A 1 160 ? -9.039 1.340 31.068 1.00 82.19 160 VAL A CA 1
ATOM 1272 C C . VAL A 1 160 ? -8.631 0.613 32.347 1.00 82.19 160 VAL A C 1
ATOM 1274 O O . VAL A 1 160 ? -7.609 -0.062 32.363 1.00 82.19 160 VAL A O 1
ATOM 1277 N N . ILE A 1 161 ? -9.426 0.744 33.411 1.00 81.50 161 ILE A N 1
ATOM 1278 C CA . ILE A 1 161 ? -9.164 0.057 34.678 1.00 81.50 161 ILE A CA 1
ATOM 1279 C C . ILE A 1 161 ? -9.381 -1.436 34.492 1.00 81.50 161 ILE A C 1
ATOM 1281 O O . ILE A 1 161 ? -8.467 -2.195 34.774 1.00 81.50 161 ILE A O 1
ATOM 1285 N N . MET A 1 162 ? -10.515 -1.840 33.915 1.00 84.75 162 MET A N 1
ATOM 1286 C CA . MET A 1 162 ? -10.783 -3.250 33.614 1.00 84.75 162 MET A CA 1
ATOM 1287 C C . MET A 1 162 ? -9.658 -3.897 32.795 1.00 84.75 162 MET A C 1
ATOM 1289 O O . MET A 1 162 ? -9.223 -5.000 33.109 1.00 84.75 162 MET A O 1
ATOM 1293 N N . LYS A 1 163 ? -9.111 -3.184 31.801 1.00 85.50 163 LYS A N 1
ATOM 1294 C CA . LYS A 1 163 ? -7.960 -3.664 31.025 1.00 85.50 163 LYS A CA 1
ATOM 1295 C C . LYS A 1 163 ? -6.697 -3.842 31.875 1.00 85.50 163 LYS A C 1
ATOM 1297 O O . LYS A 1 163 ? -6.013 -4.840 31.717 1.00 85.50 163 LYS A O 1
ATOM 1302 N N . LYS A 1 164 ? -6.407 -2.917 32.793 1.00 83.19 164 LYS A N 1
ATOM 1303 C CA . LYS A 1 164 ? -5.269 -3.049 33.719 1.00 83.19 164 LYS A CA 1
ATOM 1304 C C . LYS A 1 164 ? -5.442 -4.201 34.704 1.00 83.19 164 LYS A C 1
ATOM 1306 O O . LYS A 1 164 ? -4.475 -4.880 34.998 1.00 83.19 164 LYS A O 1
ATOM 1311 N N . LEU A 1 165 ? -6.659 -4.420 35.202 1.00 83.81 165 LEU A N 1
ATOM 1312 C CA . LEU A 1 165 ? -6.954 -5.552 36.085 1.00 83.81 165 LEU A CA 1
ATOM 1313 C C . LEU A 1 165 ? -6.692 -6.873 35.367 1.00 83.81 165 LEU A C 1
ATOM 1315 O O . LEU A 1 165 ? -6.059 -7.755 35.930 1.00 83.81 165 LEU A O 1
ATOM 1319 N N . TYR A 1 166 ? -7.115 -6.972 34.105 1.00 87.06 166 TYR A N 1
ATOM 1320 C CA . TYR A 1 166 ? -6.772 -8.110 33.261 1.00 87.06 166 TYR A CA 1
ATOM 1321 C C . TYR A 1 166 ? -5.252 -8.274 33.111 1.00 87.06 166 TYR A C 1
ATOM 1323 O O . TYR A 1 166 ? -4.726 -9.348 33.372 1.00 87.06 166 TYR A O 1
ATOM 1331 N N . GLU A 1 167 ? -4.542 -7.202 32.741 1.00 85.44 167 GLU A N 1
ATOM 1332 C CA . GLU A 1 167 ? -3.079 -7.206 32.570 1.00 85.44 167 GLU A CA 1
ATOM 1333 C C . GLU A 1 167 ? -2.327 -7.584 33.861 1.00 85.44 167 GLU A C 1
ATOM 1335 O O . GLU A 1 167 ? -1.258 -8.182 33.793 1.00 85.44 167 GLU A O 1
ATOM 1340 N N . ASN A 1 168 ? -2.900 -7.280 35.027 1.00 83.12 168 ASN A N 1
ATOM 1341 C CA . ASN A 1 168 ? -2.369 -7.650 36.338 1.00 83.12 168 ASN A CA 1
ATOM 1342 C C . ASN A 1 168 ? -2.758 -9.072 36.790 1.00 83.12 168 ASN A C 1
ATOM 1344 O O . ASN A 1 168 ? -2.346 -9.486 37.871 1.00 83.12 168 ASN A O 1
ATOM 1348 N N . GLY A 1 169 ? -3.578 -9.800 36.024 1.00 84.31 169 GLY A N 1
ATOM 1349 C CA . GLY A 1 169 ? -4.103 -11.113 36.415 1.00 84.31 169 GLY A CA 1
ATOM 1350 C C . GLY A 1 169 ? -5.202 -11.070 37.486 1.00 84.31 169 GLY A C 1
ATOM 1351 O O . GLY A 1 169 ? -5.542 -12.099 38.053 1.00 84.31 169 GLY A O 1
ATOM 1352 N N . GLU A 1 170 ? -5.790 -9.902 37.759 1.00 84.81 170 GLU A N 1
ATOM 1353 C CA . GLU A 1 170 ? -6.833 -9.700 38.781 1.00 84.81 170 GLU A CA 1
ATOM 1354 C C . GLU A 1 170 ? -8.248 -10.080 38.282 1.00 84.81 170 GLU A C 1
ATOM 1356 O O . GLU A 1 170 ? -9.233 -9.944 39.010 1.00 84.81 170 GLU A O 1
ATOM 1361 N N . LEU A 1 171 ? -8.375 -10.523 37.025 1.00 87.00 171 LEU A N 1
ATOM 1362 C CA . LEU A 1 171 ? -9.626 -10.992 36.422 1.00 87.00 171 LEU A CA 1
ATOM 1363 C C . LEU A 1 171 ? -9.539 -12.486 36.094 1.00 87.00 171 LEU A C 1
ATOM 1365 O O . LEU A 1 171 ? -9.408 -12.865 34.934 1.00 87.00 171 LEU A O 1
ATOM 1369 N N . GLU A 1 172 ? -9.624 -13.332 37.117 1.00 83.44 172 GLU A N 1
ATOM 1370 C CA . GLU A 1 172 ? -9.358 -14.780 37.024 1.00 83.44 172 GLU A CA 1
ATOM 1371 C C . GLU A 1 172 ? -10.231 -15.524 36.000 1.00 83.44 172 GLU A C 1
ATOM 1373 O O . GLU A 1 172 ? -9.801 -16.513 35.417 1.00 83.44 172 GLU A O 1
ATOM 1378 N N . GLN A 1 173 ? -11.455 -15.045 35.757 1.00 88.06 173 GLN A N 1
ATOM 1379 C CA . GLN A 1 173 ? -12.403 -15.669 34.823 1.00 88.06 173 GLN A CA 1
ATOM 1380 C C . GLN A 1 173 ? -12.423 -14.995 33.444 1.00 88.06 173 GLN A C 1
ATOM 1382 O O . GLN A 1 173 ? -13.288 -15.296 32.620 1.00 88.06 173 GLN A O 1
ATOM 1387 N N . ALA A 1 174 ? -11.515 -14.050 33.195 1.00 89.81 174 ALA A N 1
ATOM 1388 C CA . ALA A 1 174 ? -11.436 -13.379 31.912 1.00 89.81 174 ALA A CA 1
ATOM 1389 C C . ALA A 1 174 ? -10.795 -14.280 30.854 1.00 89.81 174 ALA A C 1
ATOM 1391 O O . ALA A 1 174 ? -9.727 -14.852 31.065 1.00 89.81 174 ALA A O 1
ATOM 1392 N N . VAL A 1 175 ? -11.417 -14.334 29.681 1.00 89.38 175 VAL A N 1
ATOM 1393 C CA . VAL A 1 175 ? -10.897 -15.049 28.512 1.00 89.38 175 VAL A CA 1
ATOM 1394 C C . VAL A 1 175 ? -10.461 -14.020 27.481 1.00 89.38 175 VAL A C 1
ATOM 1396 O O . VAL A 1 175 ? -11.221 -13.111 27.158 1.00 89.38 175 VAL A O 1
ATOM 1399 N N . LEU A 1 176 ? -9.238 -14.139 26.974 1.00 86.75 176 LEU A N 1
ATOM 1400 C CA . LEU A 1 176 ? -8.787 -13.360 25.825 1.00 86.75 176 LEU A CA 1
ATOM 1401 C C . LEU A 1 176 ? -8.972 -14.206 24.574 1.00 86.75 176 LEU A C 1
ATOM 1403 O O . LEU A 1 176 ? -8.371 -15.271 24.472 1.00 86.75 176 LEU A O 1
ATOM 1407 N N . ASP A 1 177 ? -9.771 -13.704 23.639 1.00 78.69 177 ASP A N 1
ATOM 1408 C CA . ASP A 1 177 ? -9.882 -14.274 22.302 1.00 78.69 177 ASP A CA 1
ATOM 1409 C C . ASP A 1 177 ? -9.633 -13.183 21.256 1.00 78.69 177 ASP A C 1
ATOM 1411 O O . ASP A 1 177 ? -10.180 -12.075 21.325 1.00 78.69 177 ASP A O 1
ATOM 1415 N N . GLY A 1 178 ? -8.703 -13.460 20.345 1.00 79.12 178 GLY A N 1
ATOM 1416 C CA . GLY A 1 178 ? -8.115 -12.476 19.445 1.00 79.12 178 GLY A CA 1
ATOM 1417 C C . GLY A 1 178 ? -7.566 -11.262 20.202 1.00 79.12 178 GLY A C 1
ATOM 1418 O O . GLY A 1 178 ? -6.512 -11.308 20.836 1.00 79.12 178 GLY A O 1
ATOM 1419 N N . THR A 1 179 ? -8.281 -10.139 20.119 1.00 77.00 179 THR A N 1
ATOM 1420 C CA . THR A 1 179 ? -7.910 -8.888 20.811 1.00 77.00 179 THR A CA 1
ATOM 1421 C C . THR A 1 179 ? -8.950 -8.414 21.823 1.00 77.00 179 THR A C 1
ATOM 1423 O O . THR A 1 179 ? -8.817 -7.317 22.386 1.00 77.00 179 THR A O 1
ATOM 1426 N N . THR A 1 180 ? -9.970 -9.234 22.070 1.00 82.00 180 THR A N 1
ATOM 1427 C CA . THR A 1 180 ? -11.108 -8.903 22.918 1.00 82.00 180 THR A CA 1
ATOM 1428 C C . THR A 1 180 ? -11.071 -9.745 24.180 1.00 82.00 180 THR A C 1
ATOM 1430 O O . THR A 1 180 ? -10.926 -10.962 24.153 1.00 82.00 180 THR A O 1
ATOM 1433 N N . ILE A 1 181 ? -11.169 -9.062 25.319 1.00 87.44 181 ILE A N 1
ATOM 1434 C CA . ILE A 1 181 ? -11.263 -9.706 26.625 1.00 87.44 181 ILE A CA 1
ATOM 1435 C C . ILE A 1 181 ? -12.748 -9.898 26.917 1.00 87.44 181 ILE A C 1
ATOM 1437 O O . ILE A 1 181 ? -13.511 -8.930 26.865 1.00 87.44 181 ILE A O 1
ATOM 1441 N N . TYR A 1 182 ? -13.139 -11.119 27.237 1.00 91.81 182 TYR A N 1
ATOM 1442 C CA . TYR A 1 182 ? -14.484 -11.526 27.608 1.00 91.81 182 TYR A CA 1
ATOM 1443 C C . TYR A 1 182 ? -14.535 -11.830 29.103 1.00 91.81 182 TYR A C 1
ATOM 1445 O O . TYR A 1 182 ? -13.594 -12.388 29.665 1.00 91.81 182 TYR A O 1
ATOM 1453 N N . LEU A 1 183 ? -15.636 -11.460 29.750 1.00 92.06 183 LEU A N 1
ATOM 1454 C CA . LEU A 1 183 ? -15.911 -11.742 31.157 1.00 92.06 183 LEU A CA 1
ATOM 1455 C C . LEU A 1 183 ? -17.261 -12.443 31.279 1.00 92.06 183 LEU A C 1
ATOM 1457 O O . LEU A 1 183 ? -18.175 -12.078 30.539 1.00 92.06 183 LEU A O 1
ATOM 1461 N N . PRO A 1 184 ? -17.428 -13.379 32.223 1.00 93.38 184 PRO A N 1
ATOM 1462 C CA . PRO A 1 184 ? -18.741 -13.916 32.539 1.00 93.38 184 PRO A CA 1
ATOM 1463 C C . PRO A 1 184 ? -19.706 -12.781 32.894 1.00 93.38 184 PRO A C 1
ATOM 1465 O O . PRO A 1 184 ? -19.347 -11.871 33.645 1.00 93.38 184 PRO A O 1
ATOM 1468 N N . GLU A 1 185 ? -20.939 -12.837 32.397 1.00 90.00 185 GLU A N 1
ATOM 1469 C CA . GLU A 1 185 ? -21.981 -11.841 32.695 1.00 90.00 185 GLU A CA 1
ATOM 1470 C C . GLU A 1 185 ? -22.189 -11.670 34.203 1.00 90.00 185 GLU A C 1
ATOM 1472 O O . GLU A 1 185 ? -22.396 -10.564 34.702 1.00 90.00 185 GLU A O 1
ATOM 1477 N N . ASN A 1 186 ? -22.030 -12.773 34.933 1.00 90.06 186 ASN A N 1
ATOM 1478 C CA . ASN A 1 186 ? -22.256 -12.870 36.369 1.00 90.06 186 ASN A CA 1
ATOM 1479 C C . ASN A 1 186 ? -20.995 -12.572 37.192 1.00 90.06 186 ASN A C 1
ATOM 1481 O O . ASN A 1 186 ? -21.013 -12.735 38.416 1.00 90.06 186 ASN A O 1
ATOM 1485 N N . TYR A 1 187 ? -19.886 -12.193 36.546 1.00 88.75 187 TYR A N 1
ATOM 1486 C CA . TYR A 1 187 ? -18.639 -11.892 37.237 1.00 88.75 187 TYR A CA 1
ATOM 1487 C C . TYR A 1 187 ? -18.886 -10.783 38.261 1.00 88.75 187 TYR A C 1
ATOM 1489 O O . TYR A 1 187 ? -19.488 -9.757 37.941 1.00 88.75 187 TYR A O 1
ATOM 1497 N N . LYS A 1 188 ? -18.438 -10.977 39.502 1.00 86.50 188 LYS A N 1
ATOM 1498 C CA . LYS A 1 188 ? -18.526 -9.960 40.554 1.00 86.50 188 LYS A CA 1
ATOM 1499 C C . LYS A 1 188 ? -17.165 -9.313 40.703 1.00 86.50 188 LYS A C 1
ATOM 1501 O O . LYS A 1 188 ? -16.223 -9.971 41.132 1.00 86.50 188 LYS A O 1
ATOM 1506 N N . ILE A 1 189 ? -17.067 -8.028 40.373 1.00 82.19 189 ILE A N 1
ATOM 1507 C CA . ILE A 1 189 ? -15.843 -7.265 40.620 1.00 82.19 189 ILE A CA 1
ATOM 1508 C C . ILE A 1 189 ? -15.598 -7.240 42.137 1.00 82.19 189 ILE A C 1
ATOM 1510 O O . ILE A 1 189 ? -16.485 -6.800 42.875 1.00 82.19 189 ILE A O 1
ATOM 1514 N N . PRO A 1 190 ? -14.418 -7.666 42.618 1.00 81.81 190 PRO A N 1
ATOM 1515 C CA . PRO A 1 190 ? -14.037 -7.487 44.013 1.00 81.81 190 PRO A CA 1
ATOM 1516 C C . PRO A 1 190 ? -14.245 -6.039 44.480 1.00 81.81 190 PRO A C 1
ATOM 1518 O O . PRO A 1 190 ? -13.766 -5.100 43.844 1.00 81.81 190 PRO A O 1
ATOM 1521 N N . GLN A 1 191 ? -14.926 -5.840 45.614 1.00 77.38 191 GLN A N 1
ATOM 1522 C CA . GLN A 1 191 ? -15.262 -4.501 46.124 1.00 77.38 191 GLN A CA 1
ATOM 1523 C C . GLN A 1 191 ? -14.019 -3.607 46.297 1.00 77.38 191 GLN A C 1
ATOM 1525 O O . GLN A 1 191 ? -14.051 -2.426 45.958 1.00 77.38 191 GLN A O 1
ATOM 1530 N N . ALA A 1 192 ? -12.887 -4.198 46.693 1.00 78.56 192 ALA A N 1
ATOM 1531 C CA . ALA A 1 192 ? -11.601 -3.511 46.817 1.00 78.56 192 ALA A CA 1
ATOM 1532 C C . ALA A 1 192 ? -11.160 -2.787 45.526 1.00 78.56 192 ALA A C 1
ATOM 1534 O O . ALA A 1 192 ? -10.521 -1.734 45.576 1.00 78.56 192 ALA A O 1
ATOM 1535 N N . ILE A 1 193 ? -11.519 -3.321 44.357 1.00 76.88 193 ILE A N 1
ATOM 1536 C CA . ILE A 1 193 ? -11.202 -2.727 43.053 1.00 76.88 193 ILE A CA 1
ATOM 1537 C C . ILE A 1 193 ? -12.089 -1.506 42.784 1.00 76.88 193 ILE A C 1
ATOM 1539 O O . ILE A 1 193 ? -11.597 -0.475 42.312 1.00 76.88 193 ILE A O 1
ATOM 1543 N N . LEU A 1 194 ? -13.382 -1.600 43.110 1.00 76.75 194 LEU A N 1
ATOM 1544 C CA . LEU A 1 194 ? -14.329 -0.487 42.990 1.00 76.75 194 LEU A CA 1
ATOM 1545 C C . LEU A 1 194 ? -13.921 0.676 43.903 1.00 76.75 194 LEU A C 1
ATOM 1547 O O . LEU A 1 194 ? -13.915 1.838 43.481 1.00 76.75 194 LEU A O 1
ATOM 1551 N N . ASP A 1 195 ? -13.494 0.358 45.123 1.00 80.94 195 ASP A N 1
ATOM 1552 C CA . ASP A 1 195 ? -13.032 1.342 46.098 1.00 80.94 195 ASP A CA 1
ATOM 1553 C C . ASP A 1 195 ? -11.751 2.045 45.610 1.00 80.94 195 ASP A C 1
ATOM 1555 O O . ASP A 1 195 ? -11.648 3.278 45.651 1.00 80.94 195 ASP A O 1
ATOM 1559 N N . ARG A 1 196 ? -10.810 1.291 45.021 1.00 76.12 196 ARG A N 1
ATOM 1560 C CA . ARG A 1 196 ? -9.589 1.836 44.403 1.00 76.12 196 ARG A CA 1
ATOM 1561 C C . ARG A 1 196 ? -9.896 2.770 43.226 1.00 76.12 196 ARG A C 1
ATOM 1563 O O . ARG A 1 196 ? -9.235 3.801 43.066 1.00 76.12 196 ARG A O 1
ATOM 1570 N N . GLU A 1 197 ? -10.905 2.462 42.407 1.00 74.38 197 GLU A N 1
ATOM 1571 C CA . GLU A 1 197 ? -11.351 3.352 41.325 1.00 74.38 197 GLU A CA 1
ATOM 1572 C C . GLU A 1 197 ? -11.949 4.658 41.870 1.00 74.38 197 GLU A C 1
ATOM 1574 O O . GLU A 1 197 ? -11.634 5.745 41.368 1.00 74.38 197 GLU A O 1
ATOM 1579 N N . LEU A 1 198 ? -12.788 4.574 42.905 1.00 77.56 198 LEU A N 1
ATOM 1580 C CA . LEU A 1 198 ? -13.366 5.739 43.575 1.00 77.56 198 LEU A CA 1
ATOM 1581 C C . LEU A 1 198 ? -12.278 6.658 44.140 1.00 77.56 198 LEU A C 1
ATOM 1583 O O . LEU A 1 198 ? -12.347 7.879 43.961 1.00 77.56 198 LEU A O 1
ATOM 1587 N N . GLU A 1 199 ? -11.239 6.098 44.758 1.00 80.44 199 GLU A N 1
ATOM 1588 C CA . GLU A 1 199 ? -10.088 6.872 45.223 1.00 80.44 199 GLU A CA 1
ATOM 1589 C C . GLU A 1 199 ? -9.322 7.553 44.085 1.00 80.44 199 GLU A C 1
ATOM 1591 O O . GLU A 1 199 ? -8.976 8.735 44.189 1.00 80.44 199 GLU A O 1
ATOM 1596 N N . LEU A 1 200 ? -9.065 6.841 42.984 1.00 76.62 200 LEU A N 1
ATOM 1597 C CA . LEU A 1 200 ? -8.377 7.400 41.818 1.00 76.62 200 LEU A CA 1
ATOM 1598 C C . LEU A 1 200 ? -9.180 8.545 41.189 1.00 76.62 200 LEU A C 1
ATOM 1600 O O . LEU A 1 200 ? -8.615 9.597 40.875 1.00 76.62 200 LEU A O 1
ATOM 1604 N N . LYS A 1 201 ? -10.506 8.393 41.070 1.00 77.38 201 LYS A N 1
ATOM 1605 C CA . LYS A 1 201 ? -11.406 9.459 40.601 1.00 77.38 20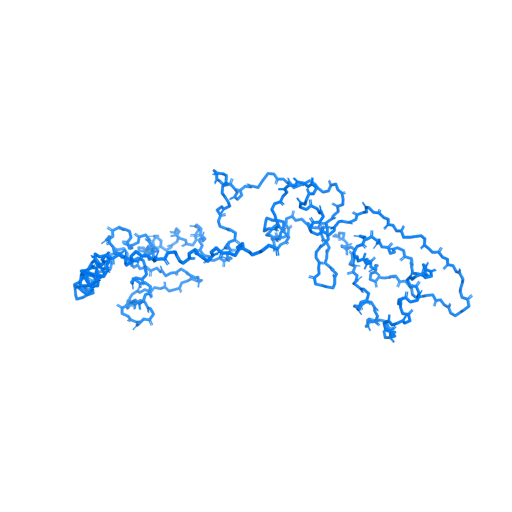1 LYS A CA 1
ATOM 1606 C C . LYS A 1 201 ? -11.359 10.676 41.533 1.00 77.38 201 LYS A C 1
ATOM 1608 O O . LYS A 1 201 ? -11.250 11.804 41.046 1.00 77.38 201 LYS A O 1
ATOM 1613 N N . LYS A 1 202 ? -11.360 10.474 42.858 1.00 79.62 202 LYS A N 1
ATOM 1614 C CA . LYS A 1 202 ? -11.219 11.555 43.856 1.00 79.62 202 LYS A CA 1
ATOM 1615 C C . LYS A 1 202 ? -9.866 12.275 43.748 1.00 79.62 202 LYS A C 1
ATOM 1617 O O . LYS A 1 202 ? -9.831 13.506 43.756 1.00 79.62 202 LYS A O 1
ATOM 1622 N N . LYS A 1 203 ? -8.756 11.540 43.598 1.00 77.25 203 LYS A N 1
ATOM 1623 C CA . LYS A 1 203 ? -7.399 12.106 43.436 1.00 77.25 203 LYS A CA 1
ATOM 1624 C C . LYS A 1 203 ? -7.262 12.923 42.146 1.00 77.25 203 LYS A C 1
ATOM 1626 O O . LYS A 1 203 ? -6.637 13.981 42.161 1.00 77.25 203 LYS A O 1
ATOM 1631 N N . ASN A 1 204 ? -7.874 12.469 41.053 1.00 72.06 204 ASN A N 1
ATOM 1632 C CA . ASN A 1 204 ? -7.811 13.164 39.766 1.00 72.06 204 ASN A CA 1
ATOM 1633 C C . ASN A 1 204 ? -8.674 14.436 39.728 1.00 72.06 204 ASN A C 1
ATOM 1635 O O . ASN A 1 204 ? -8.215 15.436 39.180 1.00 72.06 204 ASN A O 1
ATOM 1639 N N . ARG A 1 205 ? -9.847 14.455 40.384 1.00 66.44 205 ARG A N 1
ATOM 1640 C CA . ARG A 1 205 ? -10.651 15.685 40.554 1.00 66.44 205 ARG A CA 1
ATOM 1641 C C . ARG A 1 205 ? -9.878 16.788 41.290 1.00 66.44 205 ARG A C 1
ATOM 1643 O O . ARG A 1 205 ? -9.851 17.926 40.842 1.00 66.44 205 ARG A O 1
ATOM 1650 N N . LYS A 1 206 ? -9.122 16.440 42.338 1.00 62.47 206 LYS A N 1
ATOM 1651 C CA . LYS A 1 206 ? -8.276 17.412 43.062 1.00 62.47 206 LYS A CA 1
ATOM 1652 C C . LYS A 1 206 ? -7.135 18.008 42.220 1.00 62.47 206 LYS A C 1
ATOM 1654 O O . LYS A 1 206 ? -6.602 19.055 42.576 1.00 62.47 206 LYS A O 1
ATOM 1659 N N . LYS A 1 207 ? -6.724 17.356 41.124 1.00 59.56 207 LYS A N 1
ATOM 1660 C CA . LYS A 1 207 ? -5.688 17.878 40.214 1.00 59.56 207 LYS A CA 1
ATOM 1661 C C . LYS A 1 207 ? -6.254 18.798 39.130 1.00 59.56 207 LYS A C 1
ATOM 1663 O O . LYS A 1 207 ? -5.525 19.683 38.690 1.00 59.56 207 LYS A O 1
ATOM 1668 N N . SER A 1 208 ? -7.508 18.611 38.709 1.00 56.06 208 SER A N 1
ATOM 1669 C CA . SER A 1 208 ? -8.152 19.469 37.701 1.00 56.06 208 SER A CA 1
ATOM 1670 C C . SER A 1 208 ? -8.570 20.836 38.240 1.00 56.06 208 SER A C 1
ATOM 1672 O O . SER A 1 208 ? -8.632 21.779 37.459 1.00 56.06 208 SER A O 1
ATOM 1674 N N . ASP A 1 209 ? -8.775 20.956 39.554 1.00 56.94 209 ASP A N 1
ATOM 1675 C CA . ASP A 1 209 ? -9.168 22.215 40.208 1.00 56.94 209 ASP A CA 1
ATOM 1676 C C . ASP A 1 209 ? -7.984 23.139 40.533 1.00 56.94 209 ASP A C 1
ATOM 1678 O O . ASP A 1 209 ? -8.169 24.226 41.079 1.00 56.94 209 ASP A O 1
ATOM 1682 N N . LYS A 1 210 ? -6.745 22.756 40.183 1.00 57.31 210 LYS A N 1
ATOM 1683 C CA . LYS A 1 210 ? -5.631 23.706 40.254 1.00 57.31 210 LYS A CA 1
ATOM 1684 C C . LYS A 1 210 ? -5.820 24.759 39.157 1.00 57.31 210 LYS A C 1
ATOM 1686 O O . LYS A 1 210 ? -5.857 24.384 37.981 1.00 57.31 210 LYS A O 1
ATOM 1691 N N . PRO A 1 211 ? -5.905 26.060 39.498 1.00 58.09 211 PRO A N 1
ATOM 1692 C CA . PRO A 1 211 ? -6.067 27.110 38.506 1.00 58.09 211 PRO A CA 1
ATOM 1693 C C . PRO A 1 211 ? -4.927 27.009 37.497 1.00 58.09 211 PRO A C 1
ATOM 1695 O O . PRO A 1 211 ? -3.748 27.047 37.858 1.00 58.09 211 PRO A O 1
ATOM 1698 N N . ARG A 1 212 ? -5.278 26.827 36.219 1.00 58.19 212 ARG A N 1
ATOM 1699 C CA . ARG A 1 212 ? -4.309 26.838 35.123 1.00 58.19 212 ARG A CA 1
ATOM 1700 C C . ARG A 1 212 ? -3.632 28.202 35.141 1.00 58.19 212 ARG A C 1
ATOM 1702 O O . ARG A 1 212 ? -4.250 29.197 34.769 1.00 58.19 212 ARG A O 1
ATOM 1709 N N . GLY A 1 213 ? -2.383 28.237 35.608 1.00 56.78 213 GLY A N 1
ATOM 1710 C CA . GLY A 1 213 ? -1.560 29.438 35.624 1.00 56.78 213 GLY A CA 1
ATOM 1711 C C . GLY A 1 213 ? -1.643 30.121 34.264 1.00 56.78 213 GLY A C 1
ATOM 1712 O O . GLY A 1 213 ? -1.323 29.522 33.236 1.00 56.78 213 GLY A O 1
ATOM 1713 N N . ARG A 1 214 ? -2.163 31.351 34.265 1.00 56.38 214 ARG A N 1
ATOM 1714 C CA . ARG A 1 214 ? -2.374 32.178 33.078 1.00 56.38 214 ARG A CA 1
ATOM 1715 C C . ARG A 1 214 ? -1.015 32.342 32.396 1.00 56.38 214 ARG A C 1
ATOM 1717 O O . ARG A 1 214 ? -0.142 33.040 32.905 1.00 56.38 214 ARG A O 1
ATOM 1724 N N . ARG A 1 215 ? -0.808 31.632 31.285 1.00 57.34 215 ARG A N 1
ATOM 1725 C CA . ARG A 1 215 ? 0.434 31.665 30.503 1.00 57.34 215 ARG A CA 1
ATOM 1726 C C . ARG A 1 215 ? 0.618 33.106 30.017 1.00 57.34 215 ARG A C 1
ATOM 1728 O O . ARG A 1 215 ? -0.125 33.547 29.142 1.00 57.34 215 ARG A O 1
ATOM 1735 N N . LYS A 1 216 ? 1.532 33.865 30.635 1.00 56.09 216 LYS A N 1
ATOM 1736 C CA . LYS A 1 216 ? 1.882 35.219 30.186 1.00 56.09 216 LYS A CA 1
ATOM 1737 C C . LYS A 1 216 ? 2.411 35.097 28.755 1.00 56.09 216 LYS A C 1
ATOM 1739 O O . LYS A 1 216 ? 3.422 34.438 28.528 1.00 56.09 216 LYS A O 1
ATOM 1744 N N . LYS A 1 217 ? 1.689 35.664 27.785 1.00 56.16 217 LYS A N 1
ATOM 1745 C CA . LYS A 1 217 ? 2.213 35.879 26.434 1.00 56.16 217 LYS A CA 1
ATOM 1746 C C . LYS A 1 217 ? 3.270 36.978 26.549 1.00 56.16 217 LYS A C 1
ATOM 1748 O O . LYS A 1 217 ? 2.906 38.125 26.783 1.00 56.16 217 LYS A O 1
ATOM 1753 N N . ASN A 1 218 ? 4.545 36.623 26.412 1.00 47.00 218 ASN A N 1
ATOM 1754 C CA . ASN A 1 218 ? 5.575 37.601 26.080 1.00 47.00 218 ASN A CA 1
ATOM 1755 C C . ASN A 1 218 ? 5.321 38.036 24.636 1.00 47.00 218 ASN A C 1
ATOM 1757 O O . ASN A 1 218 ? 5.445 37.234 23.713 1.00 47.00 218 ASN A O 1
ATOM 1761 N N . VAL A 1 219 ? 4.883 39.280 24.471 1.00 53.09 219 VAL A N 1
ATOM 1762 C CA . VAL A 1 219 ? 4.854 39.974 23.186 1.00 53.09 219 VAL A CA 1
ATOM 1763 C C . VAL A 1 219 ? 6.174 40.730 23.108 1.00 53.09 219 VAL A C 1
ATOM 1765 O O . VAL A 1 219 ? 6.317 41.782 23.722 1.00 53.09 219 VAL A O 1
ATOM 1768 N N . GLU A 1 220 ? 7.162 40.160 22.422 1.00 55.59 220 GLU A N 1
ATOM 1769 C CA . GLU A 1 220 ? 8.328 40.925 21.977 1.00 55.59 220 GLU A CA 1
ATOM 1770 C C . GLU A 1 220 ? 7.908 41.738 20.752 1.00 55.59 220 GLU A C 1
ATOM 1772 O O . GLU A 1 220 ? 7.727 41.204 19.658 1.00 55.59 220 GLU A O 1
ATOM 1777 N N . ASN A 1 221 ? 7.715 43.040 20.963 1.00 47.88 221 ASN A N 1
ATOM 1778 C CA . ASN A 1 221 ? 7.679 44.028 19.895 1.00 47.88 221 ASN A CA 1
ATOM 1779 C C . ASN A 1 221 ? 9.098 44.154 19.329 1.00 47.88 221 ASN A C 1
ATOM 1781 O O . ASN A 1 221 ? 9.969 44.728 19.977 1.00 47.88 221 ASN A O 1
ATOM 1785 N N . LYS A 1 222 ? 9.321 43.637 18.120 1.00 49.69 222 LYS A N 1
ATOM 1786 C CA . LYS A 1 222 ? 10.448 44.040 17.277 1.00 49.69 222 LYS A CA 1
ATOM 1787 C C . LYS A 1 222 ? 9.926 45.020 16.238 1.00 49.69 222 LYS A C 1
ATOM 1789 O O . LYS A 1 222 ? 9.434 44.599 15.202 1.00 49.69 222 LYS A O 1
ATOM 1794 N N . ASN A 1 223 ? 10.026 46.302 16.559 1.00 55.72 223 ASN A N 1
ATOM 1795 C CA . ASN A 1 223 ? 10.091 47.370 15.573 1.00 55.72 223 ASN A CA 1
ATOM 1796 C C . ASN A 1 223 ? 11.334 48.179 15.926 1.00 55.72 223 ASN A C 1
ATOM 1798 O O . ASN A 1 223 ? 11.330 48.899 16.920 1.00 55.72 223 ASN A O 1
ATOM 1802 N N . GLU A 1 224 ? 12.376 48.035 15.121 1.00 48.25 224 GLU A N 1
ATOM 1803 C CA . GLU A 1 224 ? 13.427 49.037 14.990 1.00 48.25 224 GLU A CA 1
ATOM 1804 C C . GLU A 1 224 ? 13.584 49.362 13.494 1.00 48.25 224 GLU A C 1
ATOM 1806 O O . GLU A 1 224 ? 13.248 48.506 12.668 1.00 48.25 224 GLU A O 1
ATOM 1811 N N . PRO A 1 225 ? 13.950 50.618 13.183 1.00 63.06 225 PRO A N 1
ATOM 1812 C CA . PRO A 1 225 ? 13.765 51.268 11.882 1.00 63.06 225 PRO A CA 1
ATOM 1813 C C . PRO A 1 225 ? 14.650 50.739 10.748 1.00 63.06 225 PRO A C 1
ATOM 1815 O O . PRO A 1 225 ? 15.765 50.246 11.026 1.00 63.06 225 PRO A O 1
#

Sequence (225 aa):
MKSQKKFLSTGEFAEKHQIHPANLRKLLVDKRIPGVISTGRALLIPEDAPLPKHGDKTMYPYIEDVYLSLDAYCKQTGASKARVISMFENDEIPEAVTAGGRMFLPNGLKLDSDKRVKSGSYVNWRYIYGKDDPELTEEYRKKGYIPIGEYAKNNKVSKVIMKKLYENGELEQAVLDGTTIYLPENYKIPQAILDRELELKKKNRKKSDKPRGRRKKNVENKNEP

Foldseek 3Di:
DPPQFAWAFLVRLCVVVVHDSVVSVVCVVLQVWEAWADQPVTITHGSPIDGDDVPDNDHYDHHYQQKHFLVRVCVVPVDDSLVVVLCVVVCVQVNWHDYPNTIIHTRPDDDDDPPCDDPNDRDCSVPPPWPCDPVVQVVVVVVQKHWLVVLCVVVVHDSVLSVVCVVVCVQVQWDDTDHTIIHHNPDDRDVVSVVVRVVVVVVVVVVVPPPPPDPDPPDDDDDDD

pLDDT: mean 81.63, std 16.06, range [36.66, 97.0]